Protein AF-A0A1V6P3M4-F1 (afdb_monomer_lite)

Structure (mmCIF, N/CA/C/O backbone):
data_AF-A0A1V6P3M4-F1
#
_entry.id   AF-A0A1V6P3M4-F1
#
loop_
_atom_site.group_PDB
_atom_site.id
_atom_site.type_symbol
_atom_site.label_atom_id
_atom_site.label_alt_id
_atom_site.label_comp_id
_atom_site.label_asym_id
_atom_site.label_entity_id
_atom_site.label_seq_id
_atom_site.pdbx_PDB_ins_code
_atom_site.Cartn_x
_atom_site.Cartn_y
_atom_site.Cartn_z
_atom_site.occupancy
_atom_site.B_iso_or_equiv
_atom_site.auth_seq_id
_atom_site.auth_comp_id
_atom_site.auth_asym_id
_atom_site.auth_atom_id
_atom_site.pdbx_PDB_model_num
ATOM 1 N N . MET A 1 1 ? -24.031 58.495 -7.500 1.00 34.28 1 MET A N 1
ATOM 2 C CA . MET A 1 1 ? -25.069 57.598 -8.044 1.00 34.28 1 MET A CA 1
ATOM 3 C C . MET A 1 1 ? -24.535 56.999 -9.332 1.00 34.28 1 MET A C 1
ATOM 5 O O . MET A 1 1 ? -24.562 57.660 -10.357 1.00 34.28 1 MET A O 1
ATOM 9 N N . PHE A 1 2 ? -23.968 55.798 -9.246 1.00 29.20 2 PHE A N 1
ATOM 10 C CA . PHE A 1 2 ? -23.620 54.971 -10.399 1.00 29.20 2 PHE A CA 1
ATOM 11 C C . PHE A 1 2 ? -24.567 53.775 -10.355 1.00 29.20 2 PHE A C 1
ATOM 13 O O . PHE A 1 2 ? -24.612 53.064 -9.350 1.00 29.20 2 PHE A O 1
ATOM 20 N N . HIS A 1 3 ? -25.378 53.602 -11.391 1.00 29.05 3 HIS A N 1
ATOM 21 C CA . HIS A 1 3 ? -26.184 52.403 -11.571 1.00 29.05 3 HIS A CA 1
ATOM 22 C C . HIS A 1 3 ? -25.557 51.574 -12.682 1.00 29.05 3 HIS A C 1
ATOM 24 O O . HIS A 1 3 ? -25.587 51.943 -13.851 1.00 29.05 3 HIS A O 1
ATOM 30 N N . ASN A 1 4 ? -24.955 50.468 -12.250 1.00 31.95 4 ASN A N 1
ATOM 31 C CA . ASN A 1 4 ? -24.628 49.322 -13.076 1.00 31.95 4 ASN A CA 1
ATOM 32 C C . ASN A 1 4 ? -25.931 48.598 -13.429 1.00 31.95 4 ASN A C 1
ATOM 34 O O . ASN A 1 4 ? -26.706 48.266 -12.531 1.00 31.95 4 ASN A O 1
ATOM 38 N N . GLN A 1 5 ? -26.130 48.297 -14.709 1.00 33.03 5 GLN A N 1
ATOM 39 C CA . GLN A 1 5 ? -26.956 47.171 -15.135 1.00 33.03 5 GLN A CA 1
ATOM 40 C C . GLN A 1 5 ? -26.139 46.263 -16.063 1.00 33.03 5 GLN A C 1
ATOM 42 O O . GLN A 1 5 ? -25.251 46.761 -16.761 1.00 33.03 5 GLN A O 1
ATOM 47 N N . PRO A 1 6 ? -26.383 44.940 -16.034 1.00 31.44 6 PRO A N 1
ATOM 48 C CA . PRO A 1 6 ? -25.518 43.944 -16.648 1.00 31.44 6 PRO A CA 1
ATOM 49 C C . PRO A 1 6 ? -25.859 43.738 -18.126 1.00 31.44 6 PRO A C 1
ATOM 51 O O . PRO A 1 6 ? -27.025 43.717 -18.513 1.00 31.44 6 PRO A O 1
ATOM 54 N N . LEU A 1 7 ? -24.822 43.537 -18.938 1.00 31.94 7 LEU A N 1
ATOM 55 C CA . LEU A 1 7 ? -24.944 43.012 -20.293 1.00 31.94 7 LEU A CA 1
ATOM 56 C C . LEU A 1 7 ? -25.155 41.496 -20.217 1.00 31.94 7 LEU A C 1
ATOM 58 O O . LEU A 1 7 ? -24.247 40.756 -19.840 1.00 31.94 7 LEU A O 1
ATOM 62 N N . ASP A 1 8 ? -26.348 41.054 -20.601 1.00 31.88 8 ASP A N 1
ATOM 63 C CA . ASP A 1 8 ? -26.624 39.675 -20.995 1.00 31.88 8 ASP A CA 1
ATOM 64 C C . ASP A 1 8 ? -25.788 39.340 -22.240 1.00 31.88 8 ASP A C 1
ATOM 66 O O . ASP A 1 8 ? -26.000 39.900 -23.317 1.00 31.88 8 ASP A O 1
ATOM 70 N N . SER A 1 9 ? -24.837 38.416 -22.103 1.00 31.75 9 SER A N 1
ATOM 71 C CA . SER A 1 9 ? -24.152 37.786 -23.232 1.00 31.75 9 SER A CA 1
ATOM 72 C C . SER A 1 9 ? -24.404 36.286 -23.168 1.00 31.75 9 SER A C 1
ATOM 74 O O . SER A 1 9 ? -23.719 35.541 -22.468 1.00 31.75 9 SER A O 1
ATOM 76 N N . LYS A 1 10 ? -25.429 35.844 -23.901 1.00 31.55 10 LYS A N 1
ATOM 77 C CA . LYS A 1 10 ? -25.573 34.447 -24.307 1.00 31.55 10 LYS A CA 1
ATOM 78 C C . LYS A 1 10 ? -24.467 34.146 -25.319 1.00 31.55 10 LYS A C 1
ATOM 80 O O . LYS A 1 10 ? -24.599 34.450 -26.499 1.00 31.55 10 LYS A O 1
ATOM 85 N N . GLY A 1 11 ? -23.357 33.598 -24.835 1.00 27.59 11 GLY A N 1
ATOM 86 C CA . GLY A 1 11 ? -22.347 32.977 -25.680 1.00 27.59 11 GLY A CA 1
ATOM 87 C C . GLY A 1 11 ? -22.812 31.579 -26.068 1.00 27.59 11 GLY A C 1
ATOM 88 O O . GLY A 1 11 ? -22.711 30.655 -25.265 1.00 27.59 11 GLY A O 1
ATOM 89 N N . ASP A 1 12 ? -23.337 31.436 -27.282 1.00 26.03 12 ASP A N 1
ATOM 90 C CA . ASP A 1 12 ? -23.627 30.139 -27.885 1.00 26.03 12 ASP A CA 1
ATOM 91 C C . ASP A 1 12 ? -22.330 29.322 -28.014 1.00 26.03 12 ASP A C 1
ATOM 93 O O . ASP A 1 12 ? -21.407 29.684 -28.748 1.00 26.03 12 ASP A O 1
ATOM 97 N N . VAL A 1 13 ? -22.260 28.193 -27.307 1.00 27.98 13 VAL A N 1
ATOM 98 C CA . VAL A 1 13 ? -21.246 27.161 -27.543 1.00 27.98 13 VAL A CA 1
ATOM 99 C C . VAL A 1 13 ? -21.630 26.445 -28.837 1.00 27.98 13 VAL A C 1
ATOM 101 O O . VAL A 1 13 ? -22.504 25.580 -28.853 1.00 27.98 13 VAL A O 1
ATOM 104 N N . GLN A 1 14 ? -20.993 26.814 -29.948 1.00 28.36 14 GLN A N 1
ATOM 105 C CA . GLN A 1 14 ? -21.103 26.051 -31.189 1.00 28.36 14 GLN A CA 1
ATOM 106 C C . GLN A 1 14 ? -20.405 24.695 -31.014 1.00 28.36 14 GLN A C 1
ATOM 108 O O . GLN A 1 14 ? -19.179 24.598 -31.021 1.00 28.36 14 GLN A O 1
ATOM 113 N N . HIS A 1 15 ? -21.193 23.629 -30.877 1.00 29.56 15 HIS A N 1
ATOM 114 C CA . HIS A 1 15 ? -20.709 22.261 -31.023 1.00 29.56 15 HIS A CA 1
ATOM 115 C C . HIS A 1 15 ? -20.375 21.993 -32.499 1.00 29.56 15 HIS A C 1
ATOM 117 O O . HIS A 1 15 ? -21.250 21.683 -33.305 1.00 29.56 15 HIS A O 1
ATOM 123 N N . LEU A 1 16 ? -19.095 22.087 -32.864 1.00 33.19 16 LEU A N 1
ATOM 124 C CA . LEU A 1 16 ? -18.576 21.530 -34.115 1.00 33.19 16 LEU A CA 1
ATOM 125 C C . LEU A 1 16 ? -18.497 20.001 -33.977 1.00 33.19 16 LEU A C 1
ATOM 127 O O . LEU A 1 16 ? -17.464 19.445 -33.611 1.00 33.19 16 LEU A O 1
ATOM 131 N N . ALA A 1 17 ? -19.604 19.309 -34.243 1.00 34.34 17 ALA A N 1
ATOM 132 C CA . ALA A 1 17 ? -19.611 17.855 -34.368 1.00 34.34 17 ALA A CA 1
ATOM 133 C C . ALA A 1 17 ? -19.010 17.459 -35.727 1.00 34.34 17 ALA A C 1
ATOM 135 O O . ALA A 1 17 ? -19.711 17.364 -36.731 1.00 34.34 17 ALA A O 1
ATOM 136 N N . ASN A 1 18 ? -17.691 17.259 -35.774 1.00 39.56 18 ASN A N 1
ATOM 137 C CA . ASN A 1 18 ? -17.029 16.624 -36.911 1.00 39.56 18 ASN A CA 1
ATOM 138 C C . ASN A 1 18 ? -16.766 15.151 -36.564 1.00 39.56 18 ASN A C 1
ATOM 140 O O . ASN A 1 18 ? -15.872 14.835 -35.781 1.00 39.56 18 ASN A O 1
ATOM 144 N N . HIS A 1 19 ? -17.578 14.251 -37.119 1.00 44.31 19 HIS A N 1
ATOM 145 C CA . HIS A 1 19 ? -17.664 12.834 -36.741 1.00 44.31 19 HIS A CA 1
ATOM 146 C C . HIS A 1 19 ? -16.454 11.958 -37.138 1.00 44.31 19 HIS A C 1
ATOM 148 O O . HIS A 1 19 ? -16.536 10.741 -37.007 1.00 44.31 19 HIS A O 1
ATOM 154 N N . ASN A 1 20 ? -15.331 12.541 -37.582 1.00 46.31 20 ASN A N 1
ATOM 155 C CA . ASN A 1 20 ? -14.170 11.793 -38.089 1.00 46.31 20 ASN A CA 1
ATOM 156 C C . ASN A 1 20 ? -12.815 12.093 -37.414 1.00 46.31 20 ASN A C 1
ATOM 158 O O . ASN A 1 20 ? -11.816 11.509 -37.828 1.00 46.31 20 ASN A O 1
ATOM 162 N N . CYS A 1 21 ? -12.731 12.940 -36.379 1.00 44.00 21 CYS A N 1
ATOM 163 C CA . CYS A 1 21 ? -11.473 13.099 -35.629 1.00 44.00 21 CYS A CA 1
ATOM 164 C C . CYS A 1 21 ? -11.471 12.189 -34.387 1.00 44.00 21 CYS A C 1
ATOM 166 O O . CYS A 1 21 ? -12.288 12.334 -33.478 1.00 44.00 21 CYS A O 1
ATOM 168 N N . LYS A 1 22 ? -10.537 11.234 -34.355 1.00 42.66 22 LYS A N 1
ATOM 169 C CA . LYS A 1 22 ? -10.282 10.364 -33.203 1.00 42.66 22 LYS A CA 1
ATOM 170 C C . LYS A 1 22 ? -9.403 11.142 -32.218 1.00 42.66 22 LYS A C 1
ATOM 172 O O . LYS A 1 22 ? -8.203 11.281 -32.430 1.00 42.66 22 LYS A O 1
ATOM 177 N N . CYS A 1 23 ? -10.006 11.720 -31.185 1.00 40.94 23 CYS A N 1
ATOM 178 C CA . CYS A 1 23 ? -9.266 12.440 -30.150 1.00 40.94 23 CYS A CA 1
ATOM 179 C C . CYS A 1 23 ? -8.654 11.437 -29.165 1.00 40.94 23 CYS A C 1
ATOM 181 O O . CYS A 1 23 ? -9.377 10.831 -28.377 1.00 40.94 23 CYS A O 1
ATOM 183 N N . GLU A 1 24 ? -7.334 11.268 -29.195 1.00 41.94 24 GLU A N 1
ATOM 184 C CA . GLU A 1 24 ? -6.604 10.529 -28.162 1.00 41.94 24 GLU A CA 1
ATOM 185 C C . GLU A 1 24 ? -6.143 11.499 -27.069 1.00 41.94 24 GLU A C 1
ATOM 187 O O . GLU A 1 24 ? -5.416 12.461 -27.317 1.00 41.94 24 GLU A O 1
ATOM 192 N N . MET A 1 25 ? -6.611 11.267 -25.843 1.00 40.59 25 MET A N 1
ATOM 193 C CA . MET A 1 25 ? -6.231 12.051 -24.673 1.00 40.59 25 MET A CA 1
ATOM 194 C C . MET A 1 25 ? -5.009 11.399 -24.021 1.00 40.59 25 MET A C 1
ATOM 196 O O . MET A 1 25 ? -5.148 10.435 -23.276 1.00 40.59 25 MET A O 1
ATOM 200 N N . LEU A 1 26 ? -3.811 11.913 -24.304 1.00 43.69 26 LEU A N 1
ATOM 201 C CA . LEU A 1 26 ? -2.596 11.520 -23.587 1.00 43.69 26 LEU A CA 1
ATOM 202 C C . LEU A 1 26 ? -2.399 12.418 -22.363 1.00 43.69 26 LEU A C 1
ATOM 204 O O . LEU A 1 26 ? -2.038 13.589 -22.487 1.00 43.69 26 LEU A O 1
ATOM 208 N N . LEU A 1 27 ? -2.634 11.868 -21.172 1.00 43.91 27 LEU A N 1
ATOM 209 C CA . LEU A 1 27 ? -2.325 12.533 -19.911 1.00 43.91 27 LEU A CA 1
ATOM 210 C C . LEU A 1 27 ? -0.846 12.298 -19.578 1.00 43.91 27 LEU A C 1
ATOM 212 O O . LEU A 1 27 ? -0.447 11.173 -19.305 1.00 43.91 27 LEU A O 1
ATOM 216 N N . HIS A 1 28 ? -0.027 13.350 -19.595 1.00 44.41 28 HIS A N 1
ATOM 217 C CA . HIS A 1 28 ? 1.388 13.240 -19.240 1.00 44.41 28 HIS A CA 1
ATOM 218 C C . HIS A 1 28 ? 1.679 13.770 -17.833 1.00 44.41 28 HIS A C 1
ATOM 220 O O . HIS A 1 28 ? 1.461 14.943 -17.550 1.00 44.41 28 HIS A O 1
ATOM 226 N N . THR A 1 29 ? 2.236 12.868 -17.019 1.00 44.00 29 THR A N 1
ATOM 227 C CA . THR A 1 29 ? 3.194 13.073 -15.916 1.00 44.00 29 THR A CA 1
ATOM 228 C C . THR A 1 29 ? 2.831 14.099 -14.829 1.00 44.00 29 THR A C 1
ATOM 230 O O . THR A 1 29 ? 2.984 15.310 -14.985 1.00 44.00 29 THR A O 1
ATOM 233 N N . CYS A 1 30 ? 2.475 13.590 -13.646 1.00 42.88 30 CYS A N 1
ATOM 234 C CA . CYS A 1 30 ? 2.421 14.365 -12.406 1.00 42.88 30 CYS A CA 1
ATOM 235 C C . CYS A 1 30 ? 3.830 14.462 -11.795 1.00 42.88 30 CYS A C 1
ATOM 237 O O . CYS A 1 30 ? 4.379 13.461 -11.342 1.00 42.88 30 CYS A O 1
ATOM 239 N N . THR A 1 31 ? 4.428 15.654 -11.778 1.00 43.44 31 THR A N 1
ATOM 240 C CA . THR A 1 31 ? 5.686 15.921 -11.059 1.00 43.44 31 THR A CA 1
ATOM 241 C C . THR A 1 31 ? 5.384 16.532 -9.698 1.00 43.44 31 THR A C 1
ATOM 243 O O . THR A 1 31 ? 4.816 17.623 -9.629 1.00 43.44 31 THR A O 1
ATOM 246 N N . PHE A 1 32 ? 5.788 15.851 -8.630 1.00 47.28 32 PHE A N 1
ATOM 247 C CA . PHE A 1 32 ? 5.720 16.361 -7.263 1.00 47.28 32 PHE A CA 1
ATOM 248 C C . PHE A 1 32 ? 7.060 17.023 -6.923 1.00 47.28 32 PHE A C 1
ATOM 250 O O . PHE A 1 32 ? 8.109 16.426 -7.145 1.00 47.28 32 PHE A O 1
ATOM 257 N N . ASN A 1 33 ? 7.033 18.264 -6.436 1.00 45.16 33 ASN A N 1
ATOM 258 C CA . ASN A 1 33 ? 8.223 18.920 -5.892 1.00 45.16 33 ASN A CA 1
ATOM 259 C C . ASN A 1 33 ? 8.309 18.617 -4.391 1.00 45.16 33 ASN A C 1
ATOM 261 O O . ASN A 1 33 ? 7.310 18.772 -3.693 1.00 45.16 33 ASN A O 1
ATOM 265 N N . ASP A 1 34 ? 9.500 18.272 -3.901 1.00 41.00 34 ASP A N 1
ATOM 266 C CA . ASP A 1 34 ? 9.791 17.831 -2.522 1.00 41.00 34 ASP A CA 1
ATOM 267 C C . ASP A 1 34 ? 9.644 18.916 -1.427 1.00 41.00 34 ASP A C 1
ATOM 269 O O . ASP A 1 34 ? 10.241 18.820 -0.355 1.00 41.00 34 ASP A O 1
ATOM 273 N N . ASN A 1 35 ? 8.846 19.963 -1.655 1.00 42.34 35 ASN A N 1
ATOM 274 C CA . ASN A 1 35 ? 8.497 20.927 -0.612 1.00 42.34 35 ASN A CA 1
ATOM 275 C C . ASN A 1 35 ? 7.207 20.496 0.104 1.00 42.34 35 ASN A C 1
ATOM 277 O O . ASN A 1 35 ? 6.279 20.014 -0.547 1.00 42.34 35 ASN A O 1
ATOM 281 N N . PRO A 1 36 ? 7.105 20.687 1.431 1.00 44.75 36 PRO A N 1
ATOM 282 C CA . PRO A 1 36 ? 6.006 20.149 2.221 1.00 44.75 36 PRO A CA 1
ATOM 283 C C . PRO A 1 36 ? 4.666 20.765 1.792 1.00 44.75 36 PRO A C 1
ATOM 285 O O . PRO A 1 36 ? 4.385 21.925 2.069 1.00 44.75 36 PRO A O 1
ATOM 288 N N . ILE A 1 37 ? 3.872 19.957 1.080 1.00 53.88 37 ILE A N 1
ATOM 289 C CA . ILE A 1 37 ? 2.398 19.896 1.039 1.00 53.88 37 ILE A CA 1
ATOM 290 C C . ILE A 1 37 ? 1.679 21.258 1.089 1.00 53.88 37 ILE A C 1
ATOM 292 O O . ILE A 1 37 ? 0.759 21.463 1.872 1.00 53.88 37 ILE A O 1
ATOM 296 N N . ALA A 1 38 ? 2.087 22.212 0.255 1.00 54.78 38 ALA A N 1
ATOM 297 C CA . ALA A 1 38 ? 1.367 23.480 0.121 1.00 54.78 38 ALA A CA 1
ATOM 298 C C . ALA A 1 38 ? 0.685 23.601 -1.241 1.00 54.78 38 ALA A C 1
ATOM 300 O O . ALA A 1 38 ? -0.451 24.057 -1.318 1.00 54.78 38 ALA A O 1
ATOM 301 N N . GLN A 1 39 ? 1.348 23.182 -2.322 1.00 55.19 39 GLN A N 1
ATOM 302 C CA . GLN A 1 39 ? 0.826 23.360 -3.673 1.00 55.19 39 GLN A CA 1
ATOM 303 C C . GLN A 1 39 ? 1.163 22.167 -4.563 1.00 55.19 39 GLN A C 1
ATOM 305 O O . GLN A 1 39 ? 2.320 21.761 -4.664 1.00 55.19 39 GLN A O 1
ATOM 310 N N . VAL A 1 40 ? 0.145 21.628 -5.233 1.00 64.00 40 VAL A N 1
ATOM 311 C CA . VAL A 1 40 ? 0.304 20.597 -6.262 1.00 64.00 40 VAL A CA 1
ATOM 312 C C . VAL A 1 40 ? 0.075 21.252 -7.614 1.00 64.00 40 VAL A C 1
ATOM 314 O O . VAL A 1 40 ? -0.992 21.809 -7.883 1.00 64.00 40 VAL A O 1
ATOM 317 N N . GLN A 1 41 ? 1.084 21.183 -8.475 1.00 64.31 41 GLN A N 1
ATOM 318 C CA . GLN A 1 41 ? 0.981 21.647 -9.850 1.00 64.31 41 GLN A CA 1
ATOM 319 C C . GLN A 1 41 ? 0.763 20.449 -10.772 1.00 64.31 41 GLN A C 1
ATOM 321 O O . GLN A 1 41 ? 1.645 19.606 -10.923 1.00 64.31 41 GLN A O 1
ATOM 326 N N . ILE A 1 42 ? -0.391 20.408 -11.438 1.00 68.75 42 ILE A N 1
ATOM 327 C CA . ILE A 1 42 ? -0.695 19.396 -12.453 1.00 68.75 42 ILE A CA 1
ATOM 328 C C . ILE A 1 42 ? -0.561 20.053 -13.828 1.00 68.75 42 ILE A C 1
ATOM 330 O O . ILE A 1 42 ? -1.268 21.011 -14.159 1.00 68.75 42 ILE A O 1
ATOM 334 N N . ASN A 1 43 ? 0.378 19.553 -14.631 1.00 56.44 43 ASN A N 1
ATOM 335 C CA . ASN A 1 43 ? 0.558 19.988 -16.011 1.00 56.44 43 ASN A CA 1
ATOM 336 C C . ASN A 1 43 ? -0.217 19.036 -16.920 1.00 56.44 43 ASN A C 1
ATOM 338 O O . ASN A 1 43 ? 0.192 17.900 -17.111 1.00 56.44 43 ASN A O 1
ATOM 342 N N . VAL A 1 44 ? -1.317 19.503 -17.507 1.00 60.88 44 VAL A N 1
ATOM 343 C CA . VAL A 1 44 ? -2.099 18.696 -18.448 1.00 60.88 44 VAL A CA 1
ATOM 344 C C . VAL A 1 44 ? -1.793 19.176 -19.860 1.00 60.88 44 VAL A C 1
ATOM 346 O O . VAL A 1 44 ? -1.959 20.357 -20.179 1.00 60.88 44 VAL A O 1
ATOM 349 N N . SER A 1 45 ? -1.321 18.276 -20.722 1.00 54.12 45 SER A N 1
ATOM 350 C CA . SER A 1 45 ? -1.157 18.573 -22.144 1.00 54.12 45 SER A CA 1
ATOM 351 C C . SER A 1 45 ? -2.153 17.785 -22.971 1.00 54.12 45 SER A C 1
ATOM 353 O O . SER A 1 45 ? -2.121 16.564 -22.947 1.00 54.12 45 SER A O 1
ATOM 355 N N . PHE A 1 46 ? -2.978 18.486 -23.739 1.00 59.78 46 PHE A N 1
ATOM 356 C CA . PHE A 1 46 ? -3.875 17.890 -24.715 1.00 59.78 46 PHE A CA 1
ATOM 357 C C . PHE A 1 46 ? -3.238 18.003 -26.097 1.00 59.78 46 PHE A C 1
ATOM 359 O O . PHE A 1 46 ? -2.775 19.078 -26.492 1.00 59.78 46 PHE A O 1
ATOM 366 N N . SER A 1 47 ? -3.203 16.902 -26.834 1.00 49.59 47 SER A N 1
ATOM 367 C CA . SER A 1 47 ? -2.788 16.873 -28.233 1.00 49.59 47 SER A CA 1
ATOM 368 C C . SER A 1 47 ? -3.981 16.480 -29.087 1.00 49.59 47 SER A C 1
ATOM 370 O O . SER A 1 47 ? -4.493 15.374 -28.961 1.00 49.59 47 SER A O 1
ATOM 372 N N . PHE A 1 48 ? -4.408 17.383 -29.963 1.00 59.28 48 PHE A N 1
ATOM 373 C CA . PHE A 1 48 ? -5.438 17.105 -30.957 1.00 59.28 48 PHE A CA 1
ATOM 374 C C . PHE A 1 48 ? -4.757 17.001 -32.318 1.00 59.28 48 PHE A C 1
ATOM 376 O O . PHE A 1 48 ? -4.066 17.934 -32.731 1.00 59.28 48 PHE A O 1
ATOM 383 N N . GLY A 1 49 ? -4.909 15.866 -32.996 1.00 44.88 49 GLY A N 1
ATOM 384 C CA . GLY A 1 49 ? -4.357 15.651 -34.330 1.00 44.88 49 GLY A CA 1
ATOM 385 C C . GLY A 1 49 ? -5.444 15.251 -35.317 1.00 44.88 49 GLY A C 1
ATOM 386 O O . GLY A 1 49 ? -6.256 14.381 -35.015 1.00 44.88 49 GLY A O 1
ATOM 387 N N . CYS A 1 50 ? -5.440 15.859 -36.504 1.00 46.91 50 CYS A N 1
ATOM 388 C CA . CYS A 1 50 ? -6.136 15.325 -37.673 1.00 46.91 50 CYS A CA 1
ATOM 389 C C . CYS A 1 50 ? -5.176 15.425 -38.883 1.00 46.91 50 CYS A C 1
ATOM 391 O O . CYS A 1 50 ? -4.681 16.507 -39.189 1.00 46.91 50 CYS A O 1
ATOM 393 N N . HIS A 1 51 ? -4.854 14.250 -39.446 1.00 51.94 51 HIS A N 1
ATOM 394 C CA . HIS A 1 51 ? -3.840 13.834 -40.438 1.00 51.94 51 HIS A CA 1
ATOM 395 C C . HIS A 1 51 ? -2.543 14.631 -40.702 1.00 51.94 51 HIS A C 1
ATOM 397 O O . HIS A 1 51 ? -1.525 13.966 -40.826 1.00 51.94 51 HIS A O 1
ATOM 403 N N . ASP A 1 52 ? -2.496 15.965 -40.678 1.00 45.56 52 ASP A N 1
ATOM 404 C CA . ASP A 1 52 ? -1.280 16.732 -41.022 1.00 45.56 52 ASP A CA 1
ATOM 405 C C . ASP A 1 52 ? -0.991 17.930 -40.091 1.00 45.56 52 ASP A C 1
ATOM 407 O O . ASP A 1 52 ? -0.023 18.665 -40.295 1.00 45.56 52 ASP A O 1
ATOM 411 N N . GLN A 1 53 ? -1.807 18.159 -39.051 1.00 44.38 53 GLN A N 1
ATOM 412 C CA . GLN A 1 53 ? -1.596 19.236 -38.075 1.00 44.38 53 GLN A CA 1
ATOM 413 C C . GLN A 1 53 ? -1.896 18.749 -36.653 1.00 44.38 53 GLN A C 1
ATOM 415 O O . GLN A 1 53 ? -2.994 18.271 -36.365 1.00 44.38 53 GLN A O 1
ATOM 420 N N . SER A 1 54 ? -0.915 18.882 -35.752 1.00 52.09 54 SER A N 1
ATOM 421 C CA . SER A 1 54 ? -1.093 18.630 -34.319 1.00 52.09 54 SER A CA 1
ATOM 422 C C . SER A 1 54 ? -1.186 19.950 -33.562 1.00 52.09 54 SER A C 1
ATOM 424 O O . SER A 1 54 ? -0.224 20.724 -33.541 1.00 52.09 54 SER A O 1
ATOM 426 N N . LEU A 1 55 ? -2.309 20.191 -32.895 1.00 50.72 55 LEU A N 1
ATOM 427 C CA . LEU A 1 55 ? -2.467 21.320 -31.990 1.00 50.72 55 LEU A CA 1
ATOM 428 C C . LEU A 1 55 ? -2.232 20.824 -30.562 1.00 50.72 55 LEU A C 1
ATOM 430 O O . LEU A 1 55 ? -2.968 19.977 -30.053 1.00 50.72 55 LEU A O 1
ATOM 434 N N . ARG A 1 56 ? -1.166 21.319 -29.922 1.00 60.91 56 ARG A N 1
ATOM 435 C CA . ARG A 1 56 ? -0.826 20.974 -28.537 1.00 60.91 56 ARG A CA 1
ATOM 436 C C . ARG A 1 56 ? -1.255 22.102 -27.611 1.00 60.91 56 ARG A C 1
ATOM 438 O O . ARG A 1 56 ? -0.611 23.147 -27.570 1.00 60.91 56 ARG A O 1
ATOM 445 N N . MET A 1 57 ? -2.306 21.873 -26.836 1.00 55.06 57 MET A N 1
ATOM 446 C CA . MET A 1 57 ? -2.741 22.788 -25.787 1.00 55.06 57 MET A CA 1
ATOM 447 C C . MET A 1 57 ? -2.124 22.354 -24.456 1.00 55.06 57 MET A C 1
ATOM 449 O O . MET A 1 57 ? -2.209 21.189 -24.073 1.00 55.06 57 MET A O 1
ATOM 453 N N . ARG A 1 58 ? -1.469 23.276 -23.748 1.00 61.44 58 ARG A N 1
ATOM 454 C CA . ARG A 1 58 ? -0.920 23.029 -22.408 1.00 61.44 58 ARG A CA 1
ATOM 455 C C . ARG A 1 58 ? -1.691 23.873 -21.406 1.00 61.44 58 ARG A C 1
ATOM 457 O O . ARG A 1 58 ? -1.644 25.097 -21.493 1.00 61.44 58 ARG A O 1
ATOM 464 N N . THR A 1 59 ? -2.336 23.222 -20.447 1.00 65.69 59 THR A N 1
ATOM 465 C CA . THR A 1 59 ? -3.021 23.887 -19.337 1.00 65.69 59 THR A CA 1
ATOM 466 C C . THR A 1 59 ? -2.301 23.550 -18.041 1.00 65.69 59 THR A C 1
ATOM 468 O O . THR A 1 59 ? -1.933 22.401 -17.793 1.00 65.69 59 THR A O 1
ATOM 471 N N . ARG A 1 60 ? -2.081 24.567 -17.208 1.00 64.19 60 ARG A N 1
ATOM 472 C CA . ARG A 1 60 ? -1.542 24.400 -15.857 1.00 64.19 60 ARG A CA 1
ATOM 473 C C . ARG A 1 60 ? -2.678 24.559 -14.862 1.00 64.19 60 ARG A C 1
ATOM 475 O O . ARG A 1 60 ? -3.342 25.591 -14.875 1.00 64.19 60 ARG A O 1
ATOM 482 N N . MET A 1 61 ? -2.883 23.554 -14.018 1.00 69.00 61 MET A N 1
ATOM 483 C CA . MET A 1 61 ? -3.783 23.649 -12.871 1.00 69.00 61 MET A CA 1
ATOM 484 C C . MET A 1 61 ? -2.936 23.683 -11.603 1.00 69.00 61 MET A C 1
ATOM 486 O O . MET A 1 61 ? -2.084 22.817 -11.397 1.00 69.00 61 MET A O 1
ATOM 490 N N . LEU A 1 62 ? -3.143 24.715 -10.789 1.00 66.62 62 LEU A N 1
ATOM 491 C CA . LEU A 1 62 ? -2.471 24.887 -9.508 1.00 66.62 62 LEU A CA 1
ATOM 492 C C . LEU A 1 62 ? -3.501 24.640 -8.407 1.00 66.62 62 LEU A C 1
ATOM 494 O O . LEU A 1 62 ? -4.522 25.325 -8.365 1.00 66.62 62 LEU A O 1
ATOM 498 N N . PHE A 1 63 ? -3.240 23.664 -7.545 1.00 74.06 63 PHE A N 1
ATOM 499 C CA . PHE A 1 63 ? -4.072 23.378 -6.382 1.00 74.06 63 PHE A CA 1
ATOM 500 C C . PHE A 1 63 ? -3.315 23.790 -5.127 1.00 74.06 63 PHE A C 1
ATOM 502 O O . PHE A 1 63 ? -2.190 23.338 -4.913 1.00 74.06 63 PHE A O 1
ATOM 509 N N . ASP A 1 64 ? -3.922 24.662 -4.327 1.00 72.31 64 ASP A N 1
ATOM 510 C CA . ASP A 1 64 ? -3.376 25.120 -3.053 1.00 72.31 64 ASP A CA 1
ATOM 511 C C . ASP A 1 64 ? -4.035 24.341 -1.910 1.00 72.31 64 ASP A C 1
ATOM 513 O O . ASP A 1 64 ? -5.248 24.416 -1.709 1.00 72.31 64 ASP A O 1
ATOM 517 N N . PHE A 1 65 ? -3.221 23.576 -1.190 1.00 78.31 65 PHE A N 1
ATOM 518 C CA . PHE A 1 65 ? -3.620 22.725 -0.072 1.00 78.31 65 PHE A CA 1
ATOM 519 C C . PHE A 1 65 ? -3.106 23.255 1.269 1.00 78.31 65 PHE A C 1
ATOM 521 O O . PHE A 1 65 ? -3.173 22.549 2.271 1.00 78.31 65 PHE A O 1
ATOM 528 N N . THR A 1 66 ? -2.643 24.509 1.334 1.00 74.06 66 THR A N 1
ATOM 529 C CA . THR A 1 66 ? -2.130 25.127 2.575 1.00 74.06 66 THR A CA 1
ATOM 530 C C . THR A 1 66 ? -3.129 25.127 3.735 1.00 74.06 66 THR A C 1
ATOM 532 O O . THR A 1 66 ? -2.729 25.287 4.886 1.00 74.06 66 THR A O 1
ATOM 535 N N . LYS A 1 67 ? -4.425 24.946 3.453 1.00 72.88 67 LYS A N 1
ATOM 536 C CA . LYS A 1 67 ? -5.501 24.858 4.453 1.00 72.88 67 LYS A CA 1
ATOM 537 C C . LYS A 1 67 ? -6.193 23.496 4.513 1.00 72.88 67 LYS A C 1
ATOM 539 O O . LYS A 1 67 ? -7.177 23.360 5.236 1.00 72.88 67 LYS A O 1
ATOM 544 N N . SER A 1 68 ? -5.729 22.515 3.746 1.00 75.31 68 SER A N 1
ATOM 545 C CA . SER A 1 68 ? -6.378 21.209 3.668 1.00 75.31 68 SER A CA 1
ATOM 546 C C . SER A 1 68 ? -5.845 20.260 4.730 1.00 75.31 68 SER A C 1
ATOM 548 O O . SER A 1 68 ? -4.649 20.220 5.012 1.00 75.31 68 SER A O 1
ATOM 550 N N . THR A 1 69 ? -6.738 19.469 5.322 1.00 74.12 69 THR A N 1
ATOM 551 C CA . THR A 1 69 ? -6.337 18.398 6.239 1.00 74.12 69 THR A CA 1
ATOM 552 C C . THR A 1 69 ? -5.799 17.193 5.454 1.00 74.12 69 THR A C 1
ATOM 554 O O . THR A 1 69 ? -6.176 16.998 4.294 1.00 74.12 69 THR A O 1
ATOM 557 N N . PRO A 1 70 ? -4.968 16.328 6.067 1.00 71.69 70 PRO A N 1
ATOM 558 C CA . PRO A 1 70 ? -4.497 15.096 5.426 1.00 71.69 70 PRO A CA 1
ATOM 559 C C . PRO A 1 70 ? -5.625 14.218 4.853 1.00 71.69 70 PRO A C 1
ATOM 561 O O . PRO A 1 70 ? -5.501 13.710 3.744 1.00 71.69 70 PRO A O 1
ATOM 564 N N . SER A 1 71 ? -6.767 14.129 5.541 1.00 63.69 71 SER A N 1
ATOM 565 C CA . SER A 1 71 ? -7.949 13.390 5.074 1.00 63.69 71 SER A CA 1
ATOM 566 C C . SER A 1 71 ? -8.626 14.011 3.844 1.00 63.69 71 SER A C 1
ATOM 568 O O . SER A 1 71 ? -9.149 13.297 2.993 1.00 63.69 71 SER A O 1
ATOM 570 N N . GLN A 1 72 ? -8.604 15.342 3.704 1.00 68.94 72 GLN A N 1
ATOM 571 C CA . GLN A 1 72 ? -9.127 16.025 2.514 1.00 68.94 72 GLN A CA 1
ATOM 572 C C . GLN A 1 72 ? -8.226 15.809 1.296 1.00 68.94 72 GLN A C 1
ATOM 574 O O . GLN A 1 72 ? -8.727 15.686 0.179 1.00 68.94 72 GLN A O 1
ATOM 579 N N . LEU A 1 73 ? -6.911 15.738 1.515 1.00 69.44 73 LEU A N 1
ATOM 580 C CA . LEU A 1 73 ? -5.941 15.370 0.485 1.00 69.44 73 LEU A CA 1
ATOM 581 C C . LEU A 1 73 ? -6.158 13.925 0.027 1.00 69.44 73 LEU A C 1
ATOM 583 O O . LEU A 1 73 ? -6.271 13.681 -1.169 1.00 69.44 73 LEU A O 1
ATOM 587 N N . GLU A 1 74 ? -6.276 12.984 0.960 1.00 64.88 74 GLU A N 1
ATOM 588 C CA . GLU A 1 74 ? -6.509 11.569 0.652 1.00 64.88 74 GLU A CA 1
ATOM 589 C C . GLU A 1 74 ? -7.820 11.355 -0.121 1.00 64.88 74 GLU A C 1
ATOM 591 O O . GLU A 1 74 ? -7.826 10.705 -1.166 1.00 64.88 74 GLU A O 1
ATOM 596 N N . ASN A 1 75 ? -8.907 12.015 0.290 1.00 69.75 75 ASN A N 1
ATOM 597 C CA . ASN A 1 75 ? -10.165 11.993 -0.458 1.00 69.75 75 ASN A CA 1
ATOM 598 C C . ASN A 1 75 ? -10.036 12.633 -1.849 1.00 69.75 75 ASN A C 1
ATOM 600 O O . ASN A 1 75 ? -10.588 12.104 -2.813 1.00 69.75 75 ASN A O 1
ATOM 604 N N . PHE A 1 76 ? -9.296 13.738 -2.000 1.00 71.75 76 PHE A N 1
ATOM 605 C CA . PHE A 1 76 ? -9.072 14.364 -3.311 1.00 71.75 76 PHE A CA 1
ATOM 606 C C . PHE A 1 76 ? -8.386 13.407 -4.298 1.00 71.75 76 PHE A C 1
ATOM 608 O O . PHE A 1 76 ? -8.759 13.373 -5.472 1.00 71.75 76 PHE A O 1
ATOM 615 N N . TRP A 1 77 ? -7.431 12.607 -3.818 1.00 69.69 77 TRP A N 1
ATOM 616 C CA . TRP A 1 77 ? -6.717 11.623 -4.632 1.00 69.69 77 TRP A CA 1
ATOM 617 C C . TRP A 1 77 ? -7.522 10.346 -4.885 1.00 69.69 77 TRP A C 1
ATOM 619 O O . TRP A 1 77 ? -7.482 9.831 -5.997 1.00 69.69 77 TRP A O 1
ATOM 629 N N . ASN A 1 78 ? -8.298 9.874 -3.908 1.00 58.84 78 ASN A N 1
ATOM 630 C CA . ASN A 1 78 ? -9.083 8.641 -4.035 1.00 58.84 78 ASN A CA 1
ATOM 631 C C . ASN A 1 78 ? -10.370 8.820 -4.854 1.00 58.84 78 ASN A C 1
ATOM 633 O O . ASN A 1 78 ? -10.835 7.876 -5.481 1.00 58.84 78 ASN A O 1
ATOM 637 N N . THR A 1 79 ? -10.953 10.024 -4.875 1.00 55.88 79 THR A N 1
ATOM 638 C CA . THR A 1 79 ? -12.226 10.278 -5.586 1.00 55.88 79 THR A CA 1
ATOM 639 C C . THR A 1 79 ? -12.017 10.611 -7.066 1.00 55.88 79 THR A C 1
ATOM 641 O O . THR A 1 79 ? -12.971 10.684 -7.839 1.00 55.88 79 THR A O 1
ATOM 644 N N . ARG A 1 80 ? -10.774 10.864 -7.486 1.00 56.16 80 ARG A N 1
ATOM 645 C CA . ARG A 1 80 ? -10.455 11.202 -8.870 1.00 56.16 80 ARG A CA 1
ATOM 646 C C . ARG A 1 80 ? -9.531 10.140 -9.456 1.00 56.16 80 ARG A C 1
ATOM 648 O O . ARG A 1 80 ? -8.344 10.140 -9.156 1.00 56.16 80 ARG A O 1
ATOM 655 N N . ASP A 1 81 ? -10.061 9.334 -10.380 1.00 49.69 81 ASP A N 1
ATOM 656 C CA . ASP A 1 81 ? -9.339 8.424 -11.299 1.00 49.69 81 ASP A CA 1
ATOM 657 C C . ASP A 1 81 ? -8.377 9.175 -12.260 1.00 49.69 81 ASP A C 1
ATOM 659 O O . ASP A 1 81 ? -8.291 8.907 -13.455 1.00 49.69 81 ASP A O 1
ATOM 663 N N . ILE A 1 82 ? -7.667 10.198 -11.779 1.00 51.59 82 ILE A N 1
ATOM 664 C CA . ILE A 1 82 ? -6.799 11.064 -12.584 1.00 51.59 82 ILE A CA 1
ATOM 665 C C . ILE A 1 82 ? -5.399 10.463 -12.737 1.00 51.59 82 ILE A C 1
ATOM 667 O O . ILE A 1 82 ? -4.689 10.800 -13.679 1.00 51.59 82 ILE A O 1
ATOM 671 N N . CYS A 1 83 ? -4.999 9.536 -11.869 1.00 39.22 83 CYS A N 1
ATOM 672 C CA . CYS A 1 83 ? -3.683 8.913 -11.931 1.00 39.22 83 CYS A CA 1
ATOM 673 C C . CYS A 1 83 ? -3.802 7.454 -12.380 1.00 39.22 83 CYS A C 1
ATOM 675 O O . CYS A 1 83 ? -3.682 6.532 -11.576 1.00 39.22 83 CYS A O 1
ATOM 677 N N . VAL A 1 84 ? -3.991 7.233 -13.684 1.00 38.75 84 VAL A N 1
ATOM 678 C CA . VAL A 1 84 ? -3.685 5.923 -14.271 1.00 38.75 84 VAL A CA 1
ATOM 679 C C . VAL A 1 84 ? -2.177 5.723 -14.137 1.00 38.75 84 VAL A C 1
ATOM 681 O O . VAL A 1 84 ? -1.378 6.441 -14.735 1.00 38.75 84 VAL A O 1
ATOM 684 N N . ARG A 1 85 ? -1.789 4.770 -13.291 1.00 36.06 85 ARG A N 1
ATOM 685 C CA . ARG A 1 85 ? -0.407 4.338 -13.097 1.00 36.06 85 ARG A CA 1
ATOM 686 C C . ARG A 1 85 ? 0.090 3.761 -14.427 1.00 36.06 85 ARG A C 1
ATOM 688 O O . ARG A 1 85 ? -0.260 2.638 -14.777 1.00 36.06 85 ARG A O 1
ATOM 695 N N . GLU A 1 86 ? 0.854 4.538 -15.193 1.00 40.16 86 GLU A N 1
ATOM 696 C CA . GLU A 1 86 ? 1.534 4.026 -16.385 1.00 40.16 86 GLU A CA 1
ATOM 697 C C . GLU A 1 86 ? 2.454 2.873 -15.962 1.00 40.16 86 GLU A C 1
ATOM 699 O O . GLU A 1 86 ? 3.369 3.041 -15.154 1.00 40.16 86 GLU A O 1
ATOM 704 N N . ASN A 1 87 ? 2.183 1.680 -16.493 1.00 33.31 87 ASN A N 1
ATOM 705 C CA . ASN A 1 87 ? 3.093 0.545 -16.412 1.00 33.31 87 ASN A CA 1
ATOM 706 C C . ASN A 1 87 ? 4.423 0.941 -17.082 1.00 33.31 87 ASN A C 1
ATOM 708 O O . ASN A 1 87 ? 4.417 1.227 -18.280 1.00 33.31 87 ASN A O 1
ATOM 712 N N . PRO A 1 88 ? 5.575 0.895 -16.389 1.00 41.12 88 PRO A N 1
ATOM 713 C CA . PRO A 1 88 ? 6.867 1.314 -16.946 1.00 41.12 88 PRO A CA 1
ATOM 714 C C . PRO A 1 88 ? 7.477 0.291 -17.928 1.00 41.12 88 PRO A C 1
ATOM 716 O O . PRO A 1 88 ? 8.666 0.330 -18.219 1.00 41.12 88 PRO A O 1
ATOM 719 N N . GLY A 1 89 ? 6.685 -0.655 -18.437 1.00 39.69 89 GLY A N 1
ATOM 720 C CA . GLY A 1 89 ? 7.189 -1.905 -19.002 1.00 39.69 89 GLY A CA 1
ATOM 721 C C . GLY A 1 89 ? 7.692 -1.893 -20.447 1.00 39.69 89 GLY A C 1
ATOM 722 O O . GLY A 1 89 ? 8.119 -2.950 -20.886 1.00 39.69 89 GLY A O 1
ATOM 723 N N . ASN A 1 90 ? 7.642 -0.790 -21.207 1.00 43.00 90 ASN A N 1
ATOM 724 C CA . ASN A 1 90 ? 7.821 -0.890 -22.671 1.00 43.00 90 ASN A CA 1
ATOM 725 C C . ASN A 1 90 ? 8.752 0.124 -23.358 1.00 43.00 90 ASN A C 1
ATOM 727 O O . ASN A 1 90 ? 8.861 0.077 -24.579 1.00 43.00 90 ASN A O 1
ATOM 731 N N . ASN A 1 91 ? 9.463 1.005 -22.649 1.00 48.78 91 ASN A N 1
ATOM 732 C CA . ASN A 1 91 ? 10.170 2.098 -23.342 1.00 48.78 91 ASN A CA 1
ATOM 733 C C . ASN A 1 91 ? 11.557 1.740 -23.924 1.00 48.78 91 ASN A C 1
ATOM 735 O O . ASN A 1 91 ? 12.029 2.430 -24.827 1.00 48.78 91 ASN A O 1
ATOM 739 N N . ASP A 1 92 ? 12.192 0.647 -23.489 1.00 48.19 92 ASP A N 1
ATOM 740 C CA . ASP A 1 92 ? 13.532 0.278 -23.988 1.00 48.19 92 ASP A CA 1
ATOM 741 C C . ASP A 1 92 ? 13.491 -0.521 -25.305 1.00 48.19 92 ASP A C 1
ATOM 743 O O . ASP A 1 92 ? 14.416 -0.448 -26.120 1.00 48.19 92 ASP A O 1
ATOM 747 N N . TYR A 1 93 ? 12.389 -1.227 -25.585 1.00 52.38 93 TYR A N 1
ATOM 748 C CA . TYR A 1 93 ? 12.242 -2.009 -26.820 1.00 52.38 93 TYR A CA 1
ATOM 749 C C . TYR A 1 93 ? 12.084 -1.132 -28.074 1.00 52.38 93 TYR A C 1
ATOM 751 O O . TYR A 1 93 ? 12.542 -1.515 -29.156 1.00 52.38 93 TYR A O 1
ATOM 759 N N . ASP A 1 94 ? 11.500 0.061 -27.944 1.00 51.91 94 ASP A N 1
ATOM 760 C CA . ASP A 1 94 ? 11.251 0.952 -29.082 1.00 51.91 94 ASP A CA 1
ATOM 761 C C . ASP A 1 94 ? 12.510 1.709 -29.536 1.00 51.91 94 ASP A C 1
ATOM 763 O O . ASP A 1 94 ? 12.697 1.940 -30.737 1.00 51.91 94 ASP A O 1
ATOM 767 N N . GLN A 1 95 ? 13.442 2.010 -28.624 1.00 52.84 95 GLN A N 1
ATOM 768 C CA . GLN A 1 95 ? 14.718 2.639 -28.992 1.00 52.84 95 GLN A CA 1
ATOM 769 C C . GLN A 1 95 ? 15.627 1.677 -29.769 1.00 52.84 95 GLN A C 1
ATOM 771 O O . GLN A 1 95 ? 16.209 2.056 -30.789 1.00 52.84 95 GLN A O 1
ATOM 776 N N . ILE A 1 96 ? 15.686 0.406 -29.360 1.00 56.22 96 ILE A N 1
ATOM 777 C CA . ILE A 1 96 ? 16.460 -0.626 -30.068 1.00 56.22 96 ILE A CA 1
ATOM 778 C C . ILE A 1 96 ? 15.852 -0.906 -31.453 1.00 56.22 96 ILE A C 1
ATOM 780 O O . ILE A 1 96 ? 16.581 -1.068 -32.436 1.00 56.22 96 ILE A O 1
ATOM 784 N N . ARG A 1 97 ? 14.518 -0.885 -31.576 1.00 61.62 97 ARG A N 1
ATOM 785 C CA . ARG A 1 97 ? 13.828 -1.072 -32.863 1.00 61.62 97 ARG A CA 1
ATOM 786 C C . ARG A 1 97 ? 14.066 0.089 -33.838 1.00 61.62 97 ARG A C 1
ATOM 788 O O . ARG A 1 97 ? 14.144 -0.148 -35.041 1.00 61.62 97 ARG A O 1
ATOM 795 N N . SER A 1 98 ? 14.248 1.311 -33.334 1.00 63.44 98 SER A N 1
ATOM 796 C CA . SER A 1 98 ? 14.575 2.507 -34.130 1.00 63.44 98 SER A CA 1
ATOM 797 C C . SER A 1 98 ? 15.998 2.484 -34.719 1.00 63.44 98 SER A C 1
ATOM 799 O O . SER A 1 98 ? 16.237 2.995 -35.815 1.00 63.44 98 SER A O 1
ATOM 801 N N . LEU A 1 99 ? 16.952 1.822 -34.053 1.00 67.44 99 LEU A N 1
ATOM 802 C CA . LEU A 1 99 ? 18.344 1.737 -34.521 1.00 67.44 99 LEU A CA 1
ATOM 803 C C . LEU A 1 99 ? 18.541 0.758 -35.691 1.00 67.44 99 LEU A C 1
ATOM 805 O O . LEU A 1 99 ? 19.458 0.926 -36.500 1.00 67.44 99 LEU A O 1
ATOM 809 N N . HIS A 1 100 ? 17.675 -0.247 -35.829 1.00 79.19 100 HIS A N 1
ATOM 810 C CA . HIS A 1 100 ? 17.828 -1.290 -36.847 1.00 79.19 100 HIS A CA 1
ATOM 811 C C . HIS A 1 100 ? 17.645 -0.790 -38.304 1.00 79.19 100 HIS A C 1
ATOM 813 O O . HIS A 1 100 ? 18.483 -1.117 -39.157 1.00 79.19 100 HIS A O 1
ATOM 819 N N . PRO A 1 101 ? 16.648 0.065 -38.625 1.00 75.94 101 PRO A N 1
ATOM 820 C CA . PRO A 1 101 ? 16.547 0.711 -39.936 1.00 75.94 101 PRO A CA 1
ATOM 821 C C . PRO A 1 101 ? 17.754 1.596 -40.274 1.00 75.94 101 PRO A C 1
ATOM 823 O O . PRO A 1 101 ? 18.233 1.569 -41.408 1.00 75.94 101 PRO A O 1
ATOM 826 N N . ALA A 1 102 ? 18.289 2.337 -39.296 1.00 71.31 102 ALA A N 1
ATOM 827 C CA . ALA A 1 102 ? 19.444 3.213 -39.496 1.00 71.31 102 ALA A CA 1
ATOM 828 C C . ALA A 1 102 ? 20.725 2.417 -39.808 1.00 71.31 102 ALA A C 1
ATOM 830 O O . ALA A 1 102 ? 21.448 2.746 -40.751 1.00 71.31 102 ALA A O 1
ATOM 831 N N . ALA A 1 103 ? 20.967 1.319 -39.082 1.00 77.38 103 ALA A N 1
ATOM 832 C CA . ALA A 1 103 ? 22.081 0.409 -39.354 1.00 77.38 103 ALA A CA 1
ATOM 833 C C . ALA A 1 103 ? 21.972 -0.240 -40.748 1.00 77.38 103 ALA A C 1
ATOM 835 O O . ALA A 1 103 ? 22.963 -0.354 -41.473 1.00 77.38 103 ALA A O 1
ATOM 836 N N . THR A 1 104 ? 20.754 -0.604 -41.159 1.00 84.31 104 THR A N 1
ATOM 837 C CA . THR A 1 104 ? 20.488 -1.169 -42.491 1.00 84.31 104 THR A CA 1
ATOM 838 C C . THR A 1 104 ? 20.752 -0.145 -43.601 1.00 84.31 104 THR A C 1
ATOM 840 O O . THR A 1 104 ? 21.393 -0.468 -44.602 1.00 84.31 104 THR A O 1
ATOM 843 N N . ALA A 1 105 ? 20.331 1.111 -43.414 1.00 83.06 105 ALA A N 1
ATOM 844 C CA . ALA A 1 105 ? 20.572 2.189 -44.372 1.00 83.06 105 ALA A CA 1
ATOM 845 C C . ALA A 1 105 ? 22.075 2.477 -44.568 1.00 83.06 105 ALA A C 1
ATOM 847 O O . ALA A 1 105 ? 22.535 2.594 -45.707 1.00 83.06 105 ALA A O 1
ATOM 848 N N . LEU A 1 106 ? 22.851 2.514 -43.479 1.00 81.25 106 LEU A N 1
ATOM 849 C CA . LEU A 1 106 ? 24.312 2.674 -43.519 1.00 81.25 106 LEU A CA 1
ATOM 850 C C . LEU A 1 106 ? 25.014 1.506 -44.230 1.00 81.25 106 LEU A C 1
ATOM 852 O O . LEU A 1 106 ? 25.931 1.720 -45.026 1.00 81.25 106 LEU A O 1
ATOM 856 N N . SER A 1 107 ? 24.564 0.271 -43.994 1.00 88.31 107 SER A N 1
ATOM 857 C CA . SER A 1 107 ? 25.102 -0.920 -44.666 1.00 88.31 107 SER A CA 1
ATOM 858 C C . SER A 1 107 ? 24.879 -0.872 -46.185 1.00 88.31 107 SER A C 1
ATOM 860 O O . SER A 1 107 ? 25.804 -1.108 -46.967 1.00 88.31 107 SER A O 1
ATOM 862 N N . ASN A 1 108 ? 23.684 -0.456 -46.616 1.00 87.94 108 ASN A N 1
ATOM 863 C CA . ASN A 1 108 ? 23.351 -0.306 -48.034 1.00 87.94 108 ASN A CA 1
ATOM 864 C C . ASN A 1 108 ? 24.187 0.786 -48.726 1.00 87.94 108 ASN A C 1
ATOM 866 O O . ASN A 1 108 ? 24.644 0.586 -49.853 1.00 87.94 108 ASN A O 1
ATOM 870 N N . GLN A 1 109 ? 24.451 1.914 -48.055 1.00 85.62 109 GLN A N 1
ATOM 871 C CA . GLN A 1 109 ? 25.336 2.959 -48.590 1.00 85.62 109 GLN A CA 1
ATOM 872 C C . GLN A 1 109 ? 26.779 2.464 -48.766 1.00 85.62 109 GLN A C 1
ATOM 874 O O . GLN A 1 109 ? 27.402 2.721 -49.799 1.00 85.62 109 GLN A O 1
ATOM 879 N N . ASN A 1 110 ? 27.297 1.696 -47.804 1.00 83.50 110 ASN A N 1
ATOM 880 C CA . ASN A 1 110 ? 28.629 1.099 -47.913 1.00 83.50 110 ASN A CA 1
ATOM 881 C C . ASN A 1 110 ? 28.727 0.090 -49.067 1.00 83.50 110 ASN A C 1
ATOM 883 O O . ASN A 1 110 ? 29.728 0.076 -49.787 1.00 83.50 110 ASN A O 1
ATOM 887 N N . ALA A 1 111 ? 27.689 -0.723 -49.285 1.00 88.00 111 ALA A N 1
ATOM 888 C CA . ALA A 1 111 ? 27.639 -1.649 -50.415 1.00 88.00 111 ALA A CA 1
ATOM 889 C C . ALA A 1 111 ? 27.675 -0.909 -51.766 1.00 88.00 111 ALA A C 1
ATOM 891 O O . ALA A 1 111 ? 28.395 -1.319 -52.680 1.00 88.00 111 ALA A O 1
ATOM 892 N N . TYR A 1 112 ? 26.959 0.213 -51.874 1.00 86.19 112 TYR A N 1
ATOM 893 C CA . TYR A 1 112 ? 26.942 1.042 -53.079 1.00 86.19 112 TYR A CA 1
ATOM 894 C C . TYR A 1 112 ? 28.312 1.671 -53.385 1.00 86.19 112 TYR A C 1
ATOM 896 O O . TYR A 1 112 ? 28.791 1.596 -54.518 1.00 86.19 112 TYR A O 1
ATOM 904 N N . LEU A 1 113 ? 29.001 2.215 -52.375 1.00 82.31 113 LEU A N 1
ATOM 905 C CA . LEU A 1 113 ? 30.352 2.769 -52.546 1.00 82.31 113 LEU A CA 1
ATOM 906 C C . LEU A 1 113 ? 31.365 1.705 -52.997 1.00 82.31 113 LEU A C 1
ATOM 908 O O . LEU A 1 113 ? 32.174 1.956 -53.892 1.00 82.31 113 LEU A O 1
ATOM 912 N N . GLN A 1 114 ? 31.293 0.489 -52.447 1.00 83.75 114 GLN A N 1
ATOM 913 C CA . GLN A 1 114 ? 32.154 -0.614 -52.888 1.00 83.75 114 GLN A CA 1
ATOM 914 C C . GLN A 1 114 ? 31.883 -1.033 -54.339 1.00 83.75 114 GLN A C 1
ATOM 916 O O . GLN A 1 114 ? 32.818 -1.407 -55.052 1.00 83.75 114 GLN A O 1
ATOM 921 N N . GLN A 1 115 ? 30.628 -0.971 -54.792 1.00 85.50 115 GLN A N 1
ATOM 922 C CA . GLN A 1 115 ? 30.294 -1.217 -56.194 1.00 85.50 115 GLN A CA 1
ATOM 923 C C . GLN A 1 115 ? 30.864 -0.132 -57.106 1.00 85.50 115 GLN A C 1
ATOM 925 O O . GLN A 1 115 ? 31.456 -0.477 -58.124 1.00 85.50 115 GLN A O 1
ATOM 930 N N . GLN A 1 116 ? 30.779 1.148 -56.728 1.00 78.94 116 GLN A N 1
ATOM 931 C CA . GLN A 1 116 ? 31.378 2.230 -57.517 1.00 78.94 116 GLN A CA 1
ATOM 932 C C . GLN A 1 116 ? 32.895 2.076 -57.651 1.00 78.94 116 GLN A C 1
ATOM 934 O O . GLN A 1 116 ? 33.424 2.196 -58.751 1.00 78.94 116 GLN A O 1
ATOM 939 N N . MET A 1 117 ? 33.592 1.715 -56.570 1.00 74.69 117 MET A N 1
ATOM 940 C CA . MET A 1 117 ? 35.039 1.478 -56.618 1.00 74.69 117 MET A CA 1
ATOM 941 C C . MET A 1 117 ? 35.434 0.316 -57.539 1.00 74.69 117 MET A C 1
ATOM 943 O O . MET A 1 117 ? 36.498 0.362 -58.153 1.00 74.69 117 MET A O 1
ATOM 947 N N . LYS A 1 118 ? 34.596 -0.725 -57.637 1.00 78.81 118 LYS A N 1
ATOM 948 C CA . LYS A 1 118 ? 34.794 -1.844 -58.574 1.00 78.81 118 LYS A CA 1
ATOM 949 C C . LYS A 1 118 ? 34.413 -1.487 -60.010 1.00 78.81 118 LYS A C 1
ATOM 951 O O . LYS A 1 118 ? 34.974 -2.060 -60.937 1.00 78.81 118 LYS A O 1
ATOM 956 N N . ALA A 1 119 ? 33.449 -0.587 -60.178 1.00 71.50 119 ALA A N 1
ATOM 957 C CA . ALA A 1 119 ? 32.921 -0.179 -61.470 1.00 71.50 119 ALA A CA 1
ATOM 958 C C . ALA A 1 119 ? 33.740 0.928 -62.141 1.00 71.50 119 ALA A C 1
ATOM 960 O O . ALA A 1 119 ? 33.476 1.207 -63.306 1.00 71.50 119 ALA A O 1
ATOM 961 N N . THR A 1 120 ? 34.720 1.536 -61.457 1.00 65.25 120 THR A N 1
ATOM 962 C CA . THR A 1 120 ? 35.672 2.468 -62.075 1.00 65.25 120 THR A CA 1
ATOM 963 C C . THR A 1 120 ? 36.361 1.763 -63.248 1.00 65.25 120 THR A C 1
ATOM 965 O O . THR A 1 120 ? 37.188 0.874 -63.021 1.00 65.25 120 THR A O 1
ATOM 968 N N . PRO A 1 121 ? 36.022 2.105 -64.504 1.00 52.19 121 PRO A N 1
ATOM 969 C CA . PRO A 1 121 ? 36.557 1.413 -65.661 1.00 52.19 121 PRO A CA 1
ATOM 970 C C . PRO A 1 121 ? 38.061 1.652 -65.722 1.00 52.19 121 PRO A C 1
ATOM 972 O O . PRO A 1 121 ? 38.530 2.763 -65.456 1.00 52.19 121 PRO A O 1
ATOM 975 N N . ALA A 1 122 ? 38.821 0.621 -66.088 1.00 57.56 122 ALA A N 1
ATOM 976 C CA . ALA A 1 122 ? 40.200 0.810 -66.505 1.00 57.56 122 ALA A CA 1
ATOM 977 C C . ALA A 1 122 ? 40.212 1.911 -67.573 1.00 57.56 122 ALA A C 1
ATOM 979 O O . ALA A 1 122 ? 39.511 1.796 -68.579 1.00 57.56 122 ALA A O 1
ATOM 980 N N . ILE A 1 123 ? 40.943 2.994 -67.293 1.00 57.03 123 ILE A N 1
ATOM 981 C CA . ILE A 1 123 ? 41.121 4.146 -68.182 1.00 57.03 123 ILE A CA 1
ATOM 982 C C . ILE A 1 123 ? 41.297 3.613 -69.614 1.00 57.03 123 ILE A C 1
ATOM 984 O O . ILE A 1 123 ? 42.222 2.824 -69.832 1.00 57.03 123 ILE A O 1
ATOM 988 N N . PRO A 1 124 ? 40.415 3.965 -70.568 1.00 46.78 124 PRO A N 1
ATOM 989 C CA . PRO A 1 124 ? 40.494 3.425 -71.914 1.00 46.78 124 PRO A CA 1
ATOM 990 C C . PRO A 1 124 ? 41.844 3.799 -72.528 1.00 46.78 124 PRO A C 1
ATOM 992 O O . PRO A 1 124 ? 42.266 4.954 -72.501 1.00 46.78 124 PRO A O 1
ATOM 995 N N . HIS A 1 125 ? 42.530 2.796 -73.072 1.00 51.72 125 HIS A N 1
ATOM 996 C CA . HIS A 1 125 ? 43.844 2.885 -73.711 1.00 51.72 125 HIS A CA 1
ATOM 997 C C . HIS A 1 125 ? 43.840 3.671 -75.047 1.00 51.72 125 HIS A C 1
ATOM 999 O O . HIS A 1 125 ? 44.695 3.448 -75.903 1.00 51.72 125 HIS A O 1
ATOM 1005 N N . GLU A 1 126 ? 42.920 4.617 -75.251 1.00 50.72 126 GLU A N 1
ATOM 1006 C CA . GLU A 1 126 ? 42.763 5.374 -76.503 1.00 50.72 126 GLU A CA 1
ATOM 1007 C C . GLU A 1 126 ? 43.739 6.560 -76.632 1.00 50.72 126 GLU A C 1
ATOM 1009 O O . GLU A 1 126 ? 43.360 7.685 -76.942 1.00 50.72 126 GLU A O 1
ATOM 1014 N N . LEU A 1 127 ? 45.035 6.307 -76.432 1.00 50.56 127 LEU A N 1
ATOM 1015 C CA . LEU A 1 127 ? 46.117 7.217 -76.840 1.00 50.56 127 LEU A CA 1
ATOM 1016 C C . LEU A 1 127 ? 47.164 6.509 -77.717 1.00 50.56 127 LEU A C 1
ATOM 1018 O O . LEU A 1 127 ? 48.342 6.857 -77.713 1.00 50.56 127 LEU A O 1
ATOM 1022 N N . ALA A 1 128 ? 46.737 5.526 -78.510 1.00 49.94 128 ALA A N 1
ATOM 1023 C CA . ALA A 1 128 ? 47.542 4.940 -79.579 1.00 49.94 128 ALA A CA 1
ATOM 1024 C C . ALA A 1 128 ? 47.125 5.543 -80.931 1.00 49.94 128 ALA A C 1
ATOM 1026 O O . ALA A 1 128 ? 46.428 4.909 -81.716 1.00 49.94 128 ALA A O 1
ATOM 1027 N N . GLY A 1 129 ? 47.504 6.798 -81.191 1.00 50.16 129 GLY A N 1
ATOM 1028 C CA . GLY A 1 129 ? 47.103 7.456 -82.439 1.00 50.16 129 GLY A CA 1
ATOM 1029 C C . GLY A 1 129 ? 47.678 8.840 -82.731 1.00 50.16 129 GLY A C 1
ATOM 1030 O O . GLY A 1 129 ? 47.091 9.551 -83.531 1.00 50.16 129 GLY A O 1
ATOM 1031 N N . CYS A 1 130 ? 48.802 9.244 -82.131 1.00 44.31 130 CYS A N 1
ATOM 1032 C CA . CYS A 1 130 ? 49.521 10.452 -82.550 1.00 44.31 130 CYS A CA 1
ATOM 1033 C C . CYS A 1 130 ? 51.003 10.120 -82.742 1.00 44.31 130 CYS A C 1
ATOM 1035 O O . CYS A 1 130 ? 51.756 9.986 -81.779 1.00 44.31 130 CYS A O 1
ATOM 1037 N N . GLY A 1 131 ? 51.411 9.968 -84.005 1.00 51.25 131 GLY A N 1
ATOM 1038 C CA . GLY A 1 131 ? 52.803 9.824 -84.421 1.00 51.25 131 GLY A CA 1
ATOM 1039 C C . GLY A 1 131 ? 53.594 11.099 -84.133 1.00 51.25 131 GLY A C 1
ATOM 1040 O O . GLY A 1 131 ? 53.713 11.976 -84.982 1.00 51.25 131 GLY A O 1
ATOM 1041 N N . GLY A 1 132 ? 54.123 11.198 -82.916 1.00 52.09 132 GLY A N 1
ATOM 1042 C CA . GLY A 1 132 ? 55.064 12.220 -82.478 1.00 52.09 132 GLY A CA 1
ATOM 1043 C C . GLY A 1 132 ? 56.358 11.564 -82.005 1.00 52.09 132 GLY A C 1
ATOM 1044 O O . GLY A 1 132 ? 56.330 10.532 -81.346 1.00 52.09 132 GLY A O 1
ATOM 1045 N N . LYS A 1 133 ? 57.484 12.165 -82.395 1.00 52.69 133 LYS A N 1
ATOM 1046 C CA . LYS A 1 133 ? 58.881 11.758 -82.164 1.00 52.69 133 LYS A CA 1
ATOM 1047 C C . LYS A 1 133 ? 59.134 10.944 -80.865 1.00 52.69 133 LYS A C 1
ATOM 1049 O O . LYS A 1 133 ? 58.693 11.362 -79.794 1.00 52.69 133 LYS A O 1
ATOM 1054 N N . PRO A 1 134 ? 59.930 9.856 -80.927 1.00 53.81 134 PRO A N 1
ATOM 1055 C CA . PRO A 1 134 ? 60.099 8.860 -79.855 1.00 53.81 134 PRO A CA 1
ATOM 1056 C C . PRO A 1 134 ? 60.759 9.352 -78.550 1.00 53.81 134 PRO A C 1
ATOM 1058 O O . PRO A 1 134 ? 60.772 8.611 -77.568 1.00 53.81 134 PRO A O 1
ATOM 1061 N N . ASP A 1 135 ? 61.258 10.589 -78.492 1.00 51.72 135 ASP A N 1
ATOM 1062 C CA . ASP A 1 135 ? 61.969 11.107 -77.314 1.00 51.72 135 ASP A CA 1
ATOM 1063 C C . ASP A 1 135 ? 61.050 11.791 -76.278 1.00 51.72 135 ASP A C 1
ATOM 1065 O O . ASP A 1 135 ? 61.399 11.849 -75.102 1.00 51.72 135 ASP A O 1
ATOM 1069 N N . ALA A 1 136 ? 59.838 12.226 -76.656 1.00 53.56 136 ALA A N 1
ATOM 1070 C CA . ALA A 1 136 ? 58.864 12.818 -75.720 1.00 53.56 136 ALA A CA 1
ATOM 1071 C C . ALA A 1 136 ? 58.004 11.768 -74.983 1.00 53.56 136 ALA A C 1
ATOM 1073 O O . ALA A 1 136 ? 57.549 12.002 -73.864 1.00 53.56 136 ALA A O 1
ATOM 1074 N N . ALA A 1 137 ? 57.819 10.581 -75.572 1.00 55.22 137 ALA A N 1
ATOM 1075 C CA . ALA A 1 137 ? 57.051 9.488 -74.969 1.00 55.22 137 ALA A CA 1
ATOM 1076 C C . ALA A 1 137 ? 57.765 8.842 -73.763 1.00 55.22 137 ALA A C 1
ATOM 1078 O O . ALA A 1 137 ? 57.108 8.334 -72.856 1.00 55.22 137 ALA A O 1
ATOM 1079 N N . LYS A 1 138 ? 59.105 8.890 -73.710 1.00 58.62 138 LYS A N 1
ATOM 1080 C CA . LYS A 1 138 ?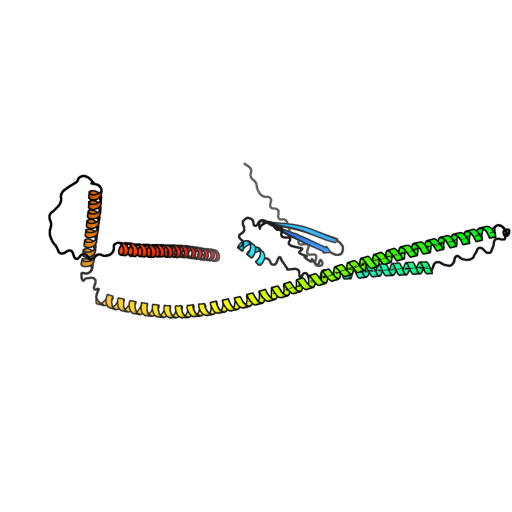 59.881 8.345 -72.582 1.00 58.62 138 LYS A CA 1
ATOM 1081 C C . LYS A 1 138 ? 59.698 9.145 -7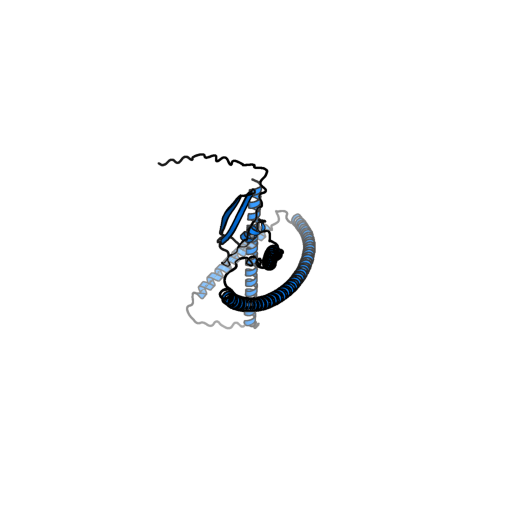1.289 1.00 58.62 138 LYS A C 1
ATOM 1083 O O . LYS A 1 138 ? 59.585 8.535 -70.232 1.00 58.62 138 LYS A O 1
ATOM 1088 N N . ILE A 1 139 ? 59.599 10.474 -71.377 1.00 60.53 139 ILE A N 1
ATOM 1089 C CA . ILE A 1 139 ? 59.448 11.351 -70.203 1.00 60.53 139 ILE A CA 1
ATOM 1090 C C . ILE A 1 139 ? 58.074 11.142 -69.537 1.00 60.53 139 ILE A C 1
ATOM 1092 O O . ILE A 1 139 ? 57.994 10.985 -68.321 1.00 60.53 139 ILE A O 1
ATOM 1096 N N . GLY A 1 140 ? 56.996 11.020 -70.323 1.00 67.56 140 GLY A N 1
ATOM 1097 C CA . GLY A 1 140 ? 55.646 10.800 -69.782 1.00 67.56 140 GLY A CA 1
ATOM 1098 C C . GLY A 1 140 ? 55.451 9.442 -69.090 1.00 67.56 140 GLY A C 1
ATOM 1099 O O . GLY A 1 140 ? 54.665 9.329 -68.149 1.00 67.56 140 GLY A O 1
ATOM 1100 N N . HIS A 1 141 ? 56.183 8.404 -69.508 1.00 72.81 141 HIS A N 1
ATOM 1101 C CA . HIS A 1 141 ? 56.110 7.086 -68.870 1.00 72.81 141 HIS A CA 1
ATOM 1102 C C . HIS A 1 141 ? 56.745 7.058 -67.472 1.00 72.81 141 HIS A C 1
ATOM 1104 O O . HIS A 1 141 ? 56.226 6.375 -66.585 1.00 72.81 141 HIS A O 1
ATOM 1110 N N . GLU A 1 142 ? 57.831 7.802 -67.260 1.00 77.31 142 GLU A N 1
ATOM 1111 C CA . GLU A 1 142 ? 58.514 7.877 -65.965 1.00 77.31 142 GLU A CA 1
ATOM 1112 C C . GLU A 1 142 ? 57.702 8.687 -64.943 1.00 77.31 142 GLU A C 1
ATOM 1114 O O . GLU A 1 142 ? 57.518 8.248 -63.803 1.00 77.31 142 GLU A O 1
ATOM 1119 N N . GLU A 1 143 ? 57.105 9.806 -65.363 1.00 83.06 143 GLU A N 1
ATOM 1120 C CA . GLU A 1 143 ? 56.205 10.590 -64.509 1.00 83.06 143 GLU A CA 1
ATOM 1121 C C . GLU A 1 143 ? 54.929 9.820 -64.141 1.00 83.06 143 GLU A C 1
ATOM 1123 O O . GLU A 1 143 ? 54.512 9.838 -62.981 1.00 83.06 143 GLU A O 1
ATOM 1128 N N . LEU A 1 144 ? 54.347 9.062 -65.079 1.00 82.75 144 LEU A N 1
ATOM 1129 C CA . LEU A 1 144 ? 53.198 8.197 -64.800 1.00 82.75 144 LEU A CA 1
ATOM 1130 C C . LEU A 1 144 ? 53.551 7.088 -63.797 1.00 82.75 144 LEU A C 1
ATOM 1132 O O . LEU A 1 144 ? 52.751 6.775 -62.912 1.00 82.75 144 LEU A O 1
ATOM 1136 N N . ALA A 1 145 ? 54.735 6.481 -63.918 1.00 84.12 145 ALA A N 1
ATOM 1137 C CA . ALA A 1 145 ? 55.201 5.468 -62.974 1.00 84.12 145 ALA A CA 1
ATOM 1138 C C . ALA A 1 145 ? 55.387 6.061 -61.567 1.00 84.12 145 ALA A C 1
ATOM 1140 O O . ALA A 1 145 ? 54.943 5.465 -60.581 1.00 84.12 145 ALA A O 1
ATOM 1141 N N . LYS A 1 146 ? 55.955 7.270 -61.478 1.00 89.38 146 LYS A N 1
ATOM 1142 C CA . LYS A 1 146 ? 56.118 8.006 -60.218 1.00 89.38 146 LYS A CA 1
ATOM 1143 C C . LYS A 1 146 ? 54.770 8.381 -59.592 1.00 89.38 146 LYS A C 1
ATOM 1145 O O . LYS A 1 146 ? 54.576 8.143 -58.401 1.00 89.38 146 LYS A O 1
ATOM 1150 N N . ALA A 1 147 ? 53.816 8.871 -60.386 1.00 87.25 147 ALA A N 1
ATOM 1151 C CA . ALA A 1 147 ? 52.462 9.191 -59.930 1.00 87.25 147 ALA A CA 1
ATOM 1152 C C . ALA A 1 147 ? 51.709 7.944 -59.437 1.00 87.25 147 ALA A C 1
ATOM 1154 O O . ALA A 1 147 ? 51.114 7.968 -58.362 1.00 87.25 147 ALA A O 1
ATOM 1155 N N . LYS A 1 148 ? 51.793 6.817 -60.158 1.00 91.19 148 LYS A N 1
ATOM 1156 C CA . LYS A 1 148 ? 51.203 5.540 -59.715 1.00 91.19 148 LYS A CA 1
ATOM 1157 C C . LYS A 1 148 ? 51.805 5.053 -58.399 1.00 91.19 148 LYS A C 1
ATOM 1159 O O . LYS A 1 148 ? 51.071 4.565 -57.543 1.00 91.19 148 LYS A O 1
ATOM 1164 N N . SER A 1 149 ? 53.122 5.188 -58.231 1.00 90.44 149 SER A N 1
ATOM 1165 C CA . SER A 1 149 ? 53.792 4.821 -56.982 1.00 90.44 149 SER A CA 1
ATOM 1166 C C . SER A 1 149 ? 53.351 5.710 -55.815 1.00 90.44 149 SER A C 1
ATOM 1168 O O . SER A 1 149 ? 53.117 5.191 -54.726 1.00 90.44 149 SER A O 1
ATOM 1170 N N . ALA A 1 150 ? 53.206 7.020 -56.036 1.00 91.50 150 ALA A N 1
ATOM 1171 C CA . ALA A 1 150 ? 52.737 7.961 -55.019 1.00 91.50 150 ALA A CA 1
ATOM 1172 C C . ALA A 1 150 ? 51.284 7.676 -54.604 1.00 91.50 150 ALA A C 1
ATOM 1174 O O . ALA A 1 150 ? 51.010 7.510 -53.419 1.00 91.50 150 ALA A O 1
ATOM 1175 N N . VAL A 1 151 ? 50.379 7.494 -55.573 1.00 92.56 151 VAL A N 1
ATOM 1176 C CA . VAL A 1 151 ? 48.972 7.144 -55.306 1.00 92.56 151 VAL A CA 1
ATOM 1177 C C . VAL A 1 151 ? 48.866 5.816 -54.555 1.00 92.56 151 VAL A C 1
ATOM 1179 O O . VAL A 1 151 ? 48.082 5.696 -53.619 1.00 92.56 151 VAL A O 1
ATOM 1182 N N . LYS A 1 152 ? 49.671 4.808 -54.918 1.00 94.44 152 LYS A N 1
ATOM 1183 C CA . LYS A 1 152 ? 49.684 3.529 -54.197 1.00 94.44 152 LYS A CA 1
ATOM 1184 C C . LYS A 1 152 ? 50.094 3.711 -52.731 1.00 94.44 152 LYS A C 1
ATOM 1186 O O . LYS A 1 152 ? 49.446 3.137 -51.859 1.00 94.44 152 LYS A O 1
ATOM 1191 N N . ALA A 1 153 ? 51.123 4.517 -52.467 1.00 93.25 153 ALA A N 1
ATOM 1192 C CA . ALA A 1 153 ? 51.563 4.811 -51.107 1.00 93.25 153 ALA A CA 1
ATOM 1193 C C . ALA A 1 153 ? 50.480 5.552 -50.303 1.00 93.25 153 ALA A C 1
ATOM 1195 O O . ALA A 1 153 ? 50.206 5.170 -49.169 1.00 93.25 153 ALA A O 1
ATOM 1196 N N . GLU A 1 154 ? 49.807 6.546 -50.892 1.00 94.38 154 GLU A N 1
ATOM 1197 C CA . GLU A 1 154 ? 48.696 7.261 -50.243 1.00 94.38 154 GLU A CA 1
ATOM 1198 C C . GLU A 1 154 ? 47.496 6.352 -49.944 1.00 94.38 154 GLU A C 1
ATOM 1200 O O . GLU A 1 154 ? 46.902 6.414 -48.870 1.00 94.38 154 GLU A O 1
ATOM 1205 N N . VAL A 1 155 ? 47.144 5.451 -50.863 1.00 94.38 155 VAL A N 1
ATOM 1206 C CA . VAL A 1 155 ? 46.063 4.484 -50.625 1.00 94.38 155 VAL A CA 1
ATOM 1207 C C . VAL A 1 155 ? 46.421 3.535 -49.478 1.00 94.38 155 VAL A C 1
ATOM 1209 O O . VAL A 1 155 ? 45.561 3.200 -48.661 1.00 94.38 155 VAL A O 1
ATOM 1212 N N . GLU A 1 156 ? 47.679 3.101 -49.383 1.00 95.25 156 GLU A N 1
ATOM 1213 C CA . GLU A 1 156 ? 48.144 2.251 -48.284 1.00 95.25 156 GLU A CA 1
ATOM 1214 C C . GLU A 1 156 ? 48.130 2.988 -46.936 1.00 95.25 156 GLU A C 1
ATOM 1216 O O . GLU A 1 156 ? 47.686 2.403 -45.942 1.00 95.25 156 GLU A O 1
ATOM 1221 N N . THR A 1 157 ? 48.517 4.269 -46.890 1.00 94.69 157 THR A N 1
ATOM 1222 C CA . THR A 1 157 ? 48.465 5.072 -45.655 1.00 94.69 157 THR A CA 1
ATOM 1223 C C . THR A 1 157 ? 47.031 5.348 -45.208 1.00 94.69 157 THR A C 1
ATOM 1225 O O . THR A 1 157 ? 46.716 5.124 -44.037 1.00 94.69 157 THR A O 1
ATOM 1228 N N . VAL A 1 158 ? 46.131 5.734 -46.120 1.00 95.94 158 VAL A N 1
ATOM 1229 C CA . VAL A 1 158 ? 44.701 5.929 -45.813 1.00 95.94 158 VAL A CA 1
ATOM 1230 C C . VAL A 1 158 ? 44.077 4.629 -45.310 1.00 95.94 158 VAL A C 1
ATOM 1232 O O . VAL A 1 158 ? 43.355 4.622 -44.313 1.00 95.94 158 VAL A O 1
ATOM 1235 N N . ARG A 1 159 ? 44.398 3.494 -45.941 1.00 93.69 159 ARG A N 1
ATOM 1236 C CA . ARG A 1 159 ? 43.899 2.183 -45.508 1.00 93.69 159 ARG A CA 1
ATOM 1237 C C . ARG A 1 159 ? 44.423 1.790 -44.127 1.00 93.69 159 ARG A C 1
ATOM 1239 O O . ARG A 1 159 ? 43.682 1.177 -43.357 1.00 93.69 159 ARG A O 1
ATOM 1246 N N . ALA A 1 160 ? 45.677 2.109 -43.809 1.00 95.38 160 ALA A N 1
ATOM 1247 C CA . ALA A 1 160 ? 46.245 1.866 -42.486 1.00 95.38 160 ALA A CA 1
ATOM 1248 C C . ALA A 1 160 ? 45.544 2.717 -41.413 1.00 95.38 160 ALA A C 1
ATOM 1250 O O . ALA A 1 160 ? 45.082 2.167 -40.415 1.00 95.38 160 ALA A O 1
ATOM 1251 N N . GLN A 1 161 ? 45.366 4.018 -41.663 1.00 96.00 161 GLN A N 1
ATOM 1252 C CA . GLN A 1 161 ? 44.651 4.923 -40.755 1.00 96.00 161 GLN A CA 1
ATOM 1253 C C . GLN A 1 161 ? 43.192 4.503 -40.549 1.00 96.00 161 GLN A C 1
ATOM 1255 O O . GLN A 1 161 ? 42.697 4.509 -39.424 1.00 96.00 161 GLN A O 1
ATOM 1260 N N . GLN A 1 162 ? 42.505 4.079 -41.614 1.00 95.50 162 GLN A N 1
ATOM 1261 C CA . GLN A 1 162 ? 41.125 3.607 -41.523 1.00 95.50 162 GLN A CA 1
ATOM 1262 C C . GLN A 1 162 ? 41.009 2.332 -40.677 1.00 95.50 162 GLN A C 1
ATOM 1264 O O . GLN A 1 162 ? 40.074 2.207 -39.889 1.00 95.50 162 GLN A O 1
ATOM 1269 N N . ARG A 1 163 ? 41.956 1.392 -40.808 1.00 95.44 163 ARG A N 1
ATOM 1270 C CA . ARG A 1 163 ? 41.996 0.184 -39.967 1.00 95.44 163 ARG A CA 1
ATOM 1271 C C . ARG A 1 163 ? 42.235 0.524 -38.505 1.00 95.44 163 ARG A C 1
ATOM 1273 O O . ARG A 1 163 ? 41.540 -0.012 -37.653 1.00 95.44 163 ARG A O 1
ATOM 1280 N N . GLU A 1 164 ? 43.170 1.425 -38.224 1.00 97.69 164 GLU A N 1
ATOM 1281 C CA . GLU A 1 164 ? 43.461 1.849 -36.857 1.00 97.69 164 GLU A CA 1
ATOM 1282 C C . GLU A 1 164 ? 42.258 2.563 -36.220 1.00 97.69 164 GLU A C 1
ATOM 1284 O O . GLU A 1 164 ? 41.880 2.260 -35.089 1.00 97.69 164 GLU A O 1
ATOM 1289 N N . ALA A 1 165 ? 41.597 3.460 -36.960 1.00 95.62 165 ALA A N 1
ATOM 1290 C CA . ALA A 1 165 ? 40.372 4.112 -36.505 1.00 95.62 165 ALA A CA 1
ATOM 1291 C C . ALA A 1 165 ? 39.243 3.099 -36.248 1.00 95.62 165 ALA A C 1
ATOM 1293 O O . ALA A 1 165 ? 38.574 3.179 -35.217 1.00 95.62 165 ALA A O 1
ATOM 1294 N N . ALA A 1 166 ? 39.064 2.118 -37.139 1.00 95.50 166 ALA A N 1
ATOM 1295 C CA . ALA A 1 166 ? 38.074 1.058 -36.971 1.00 95.50 166 ALA A CA 1
ATOM 1296 C C . ALA A 1 166 ? 38.380 0.156 -35.763 1.00 95.50 166 ALA A C 1
ATOM 1298 O O . ALA A 1 166 ? 37.466 -0.204 -35.026 1.00 95.50 166 ALA A O 1
ATOM 1299 N N . GLU A 1 167 ? 39.649 -0.176 -35.516 1.00 97.50 167 GLU A N 1
ATOM 1300 C CA . GLU A 1 167 ? 40.056 -0.979 -34.360 1.00 97.50 167 GLU A CA 1
ATOM 1301 C C . GLU A 1 167 ? 39.820 -0.232 -33.042 1.00 97.50 167 GLU A C 1
ATOM 1303 O O . GLU A 1 167 ? 39.292 -0.812 -32.093 1.00 97.50 167 GLU A O 1
ATOM 1308 N N . ARG A 1 168 ? 40.149 1.066 -32.978 1.00 97.25 168 ARG A N 1
ATOM 1309 C CA . ARG A 1 168 ? 39.854 1.893 -31.795 1.00 97.25 168 ARG A CA 1
ATOM 1310 C C . ARG A 1 168 ? 38.351 2.009 -31.549 1.00 97.25 168 ARG A C 1
ATOM 1312 O O . ARG A 1 168 ? 37.921 1.873 -30.408 1.00 97.25 168 ARG A O 1
ATOM 1319 N N . ALA A 1 169 ? 37.558 2.202 -32.605 1.00 96.31 169 ALA A N 1
ATOM 1320 C CA . ALA A 1 169 ? 36.102 2.236 -32.500 1.00 96.31 169 ALA A CA 1
ATOM 1321 C C . ALA A 1 169 ? 35.538 0.896 -31.998 1.00 96.31 169 ALA A C 1
ATOM 1323 O O . ALA A 1 169 ? 34.692 0.883 -31.109 1.00 96.31 169 ALA A O 1
ATOM 1324 N N . ALA A 1 170 ? 36.049 -0.232 -32.503 1.00 96.25 170 ALA A N 1
ATOM 1325 C CA . ALA A 1 170 ? 35.633 -1.560 -32.060 1.00 96.25 170 ALA A CA 1
ATOM 1326 C C . ALA A 1 170 ? 35.990 -1.828 -30.588 1.00 96.25 170 ALA A C 1
ATOM 1328 O O . ALA A 1 170 ? 35.162 -2.362 -29.853 1.00 96.25 170 ALA A O 1
ATOM 1329 N N . LYS A 1 171 ? 37.187 -1.424 -30.136 1.00 97.62 171 LYS A N 1
ATOM 1330 C CA . LYS A 1 171 ? 37.592 -1.537 -28.723 1.00 97.62 171 LYS A CA 1
ATOM 1331 C C . LYS A 1 171 ? 36.706 -0.688 -27.814 1.00 97.62 171 LYS A C 1
ATOM 1333 O O . LYS A 1 171 ? 36.172 -1.212 -26.844 1.00 97.62 171 LYS A O 1
ATOM 1338 N N . SER A 1 172 ? 36.472 0.573 -28.182 1.00 97.12 172 SER A N 1
ATOM 1339 C CA . SER A 1 172 ? 35.577 1.467 -27.437 1.00 97.12 172 SER A CA 1
ATOM 1340 C C . SER A 1 172 ? 34.155 0.906 -27.341 1.00 97.12 172 SER A C 1
ATOM 1342 O O . SER A 1 172 ? 33.553 0.945 -26.272 1.00 97.12 172 SER A O 1
ATOM 1344 N N . ALA A 1 173 ? 33.621 0.353 -28.435 1.00 95.88 173 ALA A N 1
ATOM 1345 C CA . ALA A 1 173 ? 32.291 -0.251 -28.444 1.00 95.88 173 ALA A CA 1
ATOM 1346 C C . ALA A 1 173 ? 32.220 -1.518 -27.573 1.00 95.88 173 ALA A C 1
ATOM 1348 O O . ALA A 1 173 ? 31.227 -1.734 -26.882 1.00 95.88 173 ALA A O 1
ATOM 1349 N N . ALA A 1 174 ? 33.271 -2.344 -27.569 1.00 96.94 174 ALA A N 1
ATOM 1350 C CA . ALA A 1 174 ? 33.341 -3.533 -26.720 1.00 96.94 174 ALA A CA 1
ATOM 1351 C C . ALA A 1 174 ? 33.414 -3.177 -25.223 1.00 96.94 174 ALA A C 1
ATOM 1353 O O . ALA A 1 174 ? 32.759 -3.821 -24.402 1.00 96.94 174 ALA A O 1
ATOM 1354 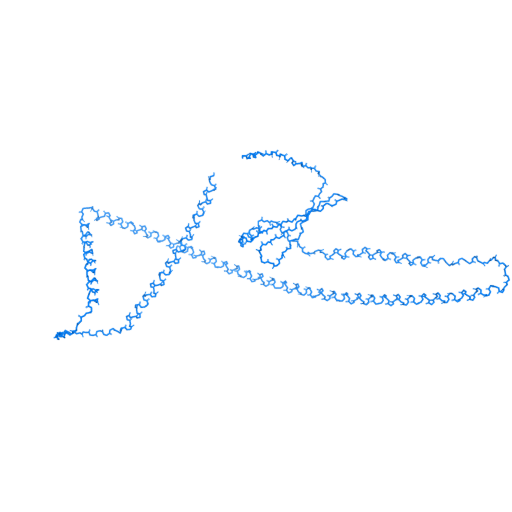N N . GLU A 1 175 ? 34.171 -2.138 -24.864 1.00 98.12 175 GLU A N 1
ATOM 1355 C CA . GLU A 1 175 ? 34.252 -1.631 -23.489 1.00 98.12 175 GLU A CA 1
ATOM 1356 C C . GLU A 1 175 ? 32.908 -1.066 -23.014 1.00 98.12 175 GLU A C 1
ATOM 1358 O O . GLU A 1 175 ? 32.460 -1.382 -21.909 1.00 98.12 175 GLU A O 1
ATOM 1363 N N . GLU A 1 176 ? 32.223 -0.291 -23.857 1.00 97.25 176 GLU A N 1
ATOM 1364 C CA . GLU A 1 176 ? 30.898 0.240 -23.538 1.00 97.25 176 GLU A CA 1
ATOM 1365 C C . GLU A 1 176 ? 29.847 -0.870 -23.406 1.00 97.25 176 GLU A C 1
ATOM 1367 O O . GLU A 1 176 ? 29.072 -0.862 -22.449 1.00 97.25 176 GLU A O 1
ATOM 1372 N N . ALA A 1 177 ? 29.866 -1.868 -24.293 1.00 96.62 177 ALA A N 1
ATOM 1373 C CA . ALA A 1 177 ? 28.983 -3.028 -24.195 1.00 96.62 177 ALA A CA 1
ATOM 1374 C C . ALA A 1 177 ? 29.208 -3.809 -22.890 1.00 96.62 177 ALA A C 1
ATOM 1376 O O . ALA A 1 177 ? 28.247 -4.193 -22.226 1.00 96.62 177 ALA A O 1
ATOM 1377 N N . SER A 1 178 ? 30.468 -3.993 -22.483 1.00 98.12 178 SER A N 1
ATOM 1378 C CA . SER A 1 178 ? 30.814 -4.629 -21.206 1.00 98.12 178 SER A CA 1
ATOM 1379 C C . SER A 1 178 ? 30.327 -3.808 -20.007 1.00 98.12 178 SER A C 1
ATOM 1381 O O . SER A 1 178 ? 29.740 -4.355 -19.072 1.00 98.12 178 SER A O 1
ATOM 1383 N N . ARG A 1 179 ? 30.493 -2.477 -20.043 1.00 98.31 179 ARG A N 1
ATOM 1384 C CA . ARG A 1 179 ? 29.981 -1.575 -18.999 1.00 98.31 179 ARG A CA 1
ATOM 1385 C C . ARG A 1 179 ? 28.464 -1.695 -18.852 1.00 98.31 179 ARG A C 1
ATOM 1387 O O . ARG A 1 179 ? 27.986 -1.863 -17.734 1.00 98.31 179 ARG A O 1
ATOM 1394 N N . LEU A 1 180 ? 27.730 -1.643 -19.964 1.00 97.44 180 LEU A N 1
ATOM 1395 C CA . LEU A 1 180 ? 26.269 -1.747 -19.968 1.00 97.44 180 LEU A CA 1
ATOM 1396 C C . LEU A 1 180 ? 25.789 -3.124 -19.495 1.00 97.44 180 LEU A C 1
ATOM 1398 O O . LEU A 1 180 ? 24.838 -3.199 -18.724 1.00 97.44 180 LEU A O 1
ATOM 1402 N N . ALA A 1 181 ? 26.465 -4.208 -19.889 1.00 97.88 181 ALA A N 1
ATOM 1403 C CA . ALA A 1 181 ? 26.136 -5.554 -19.418 1.00 97.88 181 ALA A CA 1
ATOM 1404 C C . ALA A 1 181 ? 26.294 -5.689 -17.893 1.00 97.88 181 ALA A C 1
ATOM 1406 O O . ALA A 1 181 ? 25.435 -6.266 -17.228 1.00 97.88 181 ALA A O 1
ATOM 1407 N N . ASN A 1 182 ? 27.357 -5.111 -17.326 1.00 97.38 182 ASN A N 1
ATOM 1408 C CA . ASN A 1 182 ? 27.572 -5.106 -15.878 1.00 97.38 182 ASN A CA 1
ATOM 1409 C C . ASN A 1 182 ? 26.535 -4.245 -15.140 1.00 97.38 182 ASN A C 1
ATOM 1411 O O . ASN A 1 182 ? 26.065 -4.632 -14.071 1.00 97.38 182 ASN A O 1
ATOM 1415 N N . GLU A 1 183 ? 26.162 -3.091 -15.701 1.00 97.56 183 GLU A N 1
ATOM 1416 C CA . GLU A 1 183 ? 25.112 -2.238 -15.137 1.00 97.56 183 GLU A CA 1
ATOM 1417 C C . GLU A 1 183 ? 23.749 -2.943 -15.146 1.00 97.56 183 GLU A C 1
ATOM 1419 O O . GLU A 1 183 ? 23.053 -2.935 -14.131 1.00 97.56 183 GLU A O 1
ATOM 1424 N N . LEU A 1 184 ? 23.404 -3.622 -16.245 1.00 97.19 184 LEU A N 1
ATOM 1425 C CA . LEU A 1 184 ? 22.180 -4.414 -16.353 1.00 97.19 184 LEU A CA 1
ATOM 1426 C C . LEU A 1 184 ? 22.145 -5.531 -15.300 1.00 97.19 184 LEU A C 1
ATOM 1428 O O . LEU A 1 184 ? 21.175 -5.625 -14.553 1.00 97.19 184 LEU A O 1
ATOM 1432 N N . ALA A 1 185 ? 23.225 -6.306 -15.163 1.00 97.94 185 ALA A N 1
ATOM 1433 C CA . ALA A 1 185 ? 23.315 -7.368 -14.160 1.00 97.94 185 ALA A CA 1
ATOM 1434 C C . ALA A 1 185 ? 23.161 -6.832 -12.722 1.00 97.94 185 ALA A C 1
ATOM 1436 O O . ALA A 1 185 ? 22.500 -7.450 -11.886 1.00 97.94 185 ALA A O 1
ATOM 1437 N N . ALA A 1 186 ? 23.723 -5.654 -12.424 1.00 97.50 186 ALA A N 1
ATOM 1438 C CA . ALA A 1 186 ? 23.551 -5.006 -11.125 1.00 97.50 186 ALA A CA 1
ATOM 1439 C C . ALA A 1 186 ? 22.098 -4.557 -10.886 1.00 97.50 186 ALA A C 1
ATOM 1441 O O . ALA A 1 186 ? 21.581 -4.703 -9.777 1.00 97.50 186 ALA A O 1
ATOM 1442 N N . LYS A 1 187 ? 21.420 -4.033 -11.915 1.00 96.38 187 LYS A N 1
ATOM 1443 C CA . LYS A 1 187 ? 20.001 -3.651 -11.836 1.00 96.38 187 LYS A CA 1
ATOM 1444 C C . LYS A 1 187 ? 19.083 -4.861 -11.676 1.00 96.38 187 LYS A C 1
ATOM 1446 O O . LYS A 1 187 ? 18.145 -4.793 -10.886 1.00 96.38 187 LYS A O 1
ATOM 1451 N N . GLU A 1 188 ? 19.369 -5.967 -12.356 1.00 97.50 188 GLU A N 1
ATOM 1452 C CA . GLU A 1 188 ? 18.640 -7.230 -12.193 1.00 97.50 188 GLU A CA 1
ATOM 1453 C C . GLU A 1 188 ? 18.790 -7.790 -10.772 1.00 97.50 188 GLU A C 1
ATOM 1455 O O . GLU A 1 188 ? 17.798 -8.201 -10.168 1.00 97.50 188 GLU A O 1
ATOM 1460 N N . ALA A 1 189 ? 19.993 -7.724 -10.192 1.00 97.62 189 ALA A N 1
ATOM 1461 C CA . ALA A 1 189 ? 20.216 -8.104 -8.797 1.00 97.62 189 ALA A CA 1
ATOM 1462 C C . ALA A 1 189 ? 19.412 -7.221 -7.821 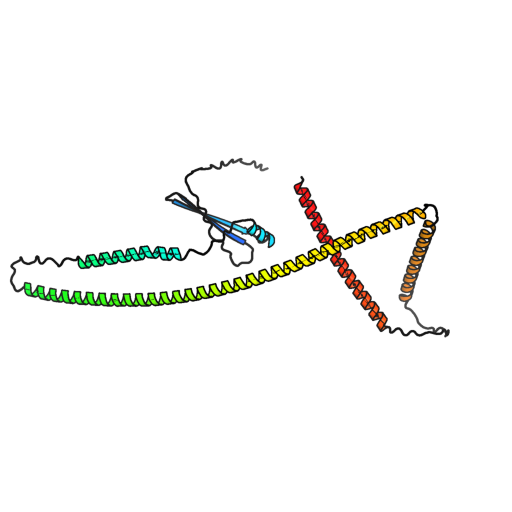1.00 97.62 189 ALA A C 1
ATOM 1464 O O . ALA A 1 189 ? 18.714 -7.746 -6.954 1.00 97.62 189 ALA A O 1
ATOM 1465 N N . GLN A 1 190 ? 19.429 -5.893 -8.009 1.00 96.75 190 GLN A N 1
ATOM 1466 C CA . GLN A 1 190 ? 18.628 -4.955 -7.205 1.00 96.75 190 GLN A CA 1
ATOM 1467 C C . GLN A 1 190 ? 17.123 -5.235 -7.312 1.00 96.75 190 GLN A C 1
ATOM 1469 O O . GLN A 1 190 ? 16.401 -5.161 -6.317 1.00 96.75 190 GLN A O 1
ATOM 1474 N N . LEU A 1 191 ? 16.633 -5.574 -8.508 1.00 96.44 191 LEU A N 1
ATOM 1475 C CA . LEU A 1 191 ? 15.233 -5.935 -8.708 1.00 96.44 191 LEU A CA 1
ATOM 1476 C C . LEU A 1 191 ? 14.875 -7.228 -7.960 1.00 96.44 191 LEU A C 1
ATOM 1478 O O . LEU A 1 191 ? 13.813 -7.291 -7.343 1.00 96.44 191 LEU A O 1
ATOM 1482 N N . GLY A 1 192 ? 15.764 -8.225 -7.968 1.00 97.94 192 GLY A N 1
ATOM 1483 C CA . GLY A 1 192 ? 15.595 -9.463 -7.204 1.00 97.94 192 GLY A CA 1
ATOM 1484 C C . GLY A 1 192 ? 15.513 -9.225 -5.692 1.00 97.94 192 GLY A C 1
ATOM 1485 O O . GLY A 1 192 ? 14.628 -9.768 -5.030 1.00 97.94 192 GLY A O 1
ATOM 1486 N N . GLU A 1 193 ? 16.371 -8.358 -5.147 1.00 97.50 193 GLU A N 1
ATOM 1487 C CA . GLU A 1 193 ? 16.330 -7.967 -3.729 1.00 97.50 193 GLU A CA 1
ATOM 1488 C C . GLU A 1 193 ? 15.019 -7.257 -3.365 1.00 97.50 193 GLU A C 1
ATOM 1490 O O . GLU A 1 193 ? 14.388 -7.590 -2.359 1.00 97.50 193 GLU A O 1
ATOM 1495 N N . LEU A 1 194 ? 14.559 -6.323 -4.207 1.00 95.94 194 LEU A N 1
ATOM 1496 C CA . LEU A 1 194 ? 13.279 -5.635 -4.010 1.00 95.94 194 LEU A CA 1
ATOM 1497 C C . LEU A 1 194 ? 12.089 -6.599 -4.068 1.00 95.94 194 LEU A C 1
ATOM 1499 O O . LEU A 1 194 ? 11.162 -6.481 -3.267 1.00 95.94 194 LEU A O 1
ATOM 1503 N N . GLN A 1 195 ? 12.107 -7.570 -4.983 1.00 97.00 195 GLN A N 1
ATOM 1504 C CA . GLN A 1 195 ? 11.072 -8.602 -5.061 1.00 97.00 195 GLN A CA 1
ATOM 1505 C C . GLN A 1 195 ? 11.045 -9.476 -3.799 1.00 97.00 195 GLN A C 1
ATOM 1507 O O . GLN A 1 195 ? 9.965 -9.737 -3.267 1.00 97.00 195 GLN A O 1
ATOM 1512 N N . ALA A 1 196 ? 12.209 -9.868 -3.273 1.00 97.31 196 ALA A N 1
ATOM 1513 C CA . ALA A 1 196 ? 12.305 -10.641 -2.035 1.00 97.31 196 ALA A CA 1
ATOM 1514 C C . ALA A 1 196 ? 11.829 -9.843 -0.804 1.00 97.31 196 ALA A C 1
ATOM 1516 O O . ALA A 1 196 ? 11.096 -10.368 0.042 1.00 97.31 196 ALA A O 1
ATOM 1517 N N . ALA A 1 197 ? 12.186 -8.558 -0.720 1.00 96.31 197 ALA A N 1
ATOM 1518 C CA . ALA A 1 197 ? 11.712 -7.665 0.335 1.00 96.31 197 ALA A CA 1
ATOM 1519 C C . ALA A 1 197 ? 10.187 -7.480 0.274 1.00 96.31 197 ALA A C 1
ATOM 1521 O O . ALA A 1 197 ? 9.511 -7.595 1.296 1.00 96.31 197 ALA A O 1
ATOM 1522 N N . ASN A 1 198 ? 9.629 -7.277 -0.923 1.00 93.12 198 ASN A N 1
ATOM 1523 C CA . ASN A 1 198 ? 8.183 -7.161 -1.119 1.00 93.12 198 ASN A CA 1
ATOM 1524 C C . ASN A 1 198 ? 7.438 -8.445 -0.731 1.00 93.12 198 ASN A C 1
ATOM 1526 O O . ASN A 1 198 ? 6.389 -8.358 -0.097 1.00 93.12 198 ASN A O 1
ATOM 1530 N N . ALA A 1 199 ? 7.979 -9.624 -1.059 1.00 96.94 199 ALA A N 1
ATOM 1531 C CA . ALA A 1 199 ? 7.402 -10.900 -0.630 1.00 96.94 199 ALA A CA 1
ATOM 1532 C C . ALA A 1 199 ? 7.382 -11.022 0.904 1.00 96.94 199 ALA A C 1
ATOM 1534 O O . ALA A 1 199 ? 6.348 -11.335 1.486 1.00 96.94 199 ALA A O 1
ATOM 1535 N N . THR A 1 200 ? 8.487 -10.659 1.563 1.00 97.50 200 THR A N 1
ATOM 1536 C CA . THR A 1 200 ? 8.586 -10.648 3.034 1.00 97.50 200 THR A CA 1
ATOM 1537 C C . THR A 1 200 ? 7.557 -9.706 3.670 1.00 97.50 200 THR A C 1
ATOM 1539 O O . THR A 1 200 ? 6.914 -10.057 4.659 1.00 97.50 200 THR A O 1
ATOM 1542 N N . ILE A 1 201 ? 7.372 -8.510 3.101 1.00 94.81 201 ILE A N 1
ATOM 1543 C CA . ILE A 1 201 ? 6.371 -7.544 3.577 1.00 94.81 201 ILE A CA 1
ATOM 1544 C C . ILE A 1 201 ? 4.955 -8.102 3.394 1.00 94.81 201 ILE A C 1
ATOM 1546 O O . ILE A 1 201 ? 4.144 -8.001 4.313 1.00 94.81 201 ILE A O 1
ATOM 1550 N N . ALA A 1 202 ? 4.660 -8.708 2.242 1.00 95.38 202 ALA A N 1
ATOM 1551 C CA . ALA A 1 202 ? 3.352 -9.296 1.961 1.00 95.38 202 ALA A CA 1
ATOM 1552 C C . ALA A 1 202 ? 3.004 -10.432 2.938 1.00 95.38 202 ALA A C 1
ATOM 1554 O O . ALA A 1 202 ? 1.883 -10.481 3.446 1.00 95.38 202 ALA A O 1
ATOM 1555 N N . ASP A 1 203 ? 3.965 -11.302 3.256 1.00 97.56 203 ASP A N 1
ATOM 1556 C CA . ASP A 1 203 ? 3.778 -12.369 4.244 1.00 97.56 203 ASP A CA 1
ATOM 1557 C C . ASP A 1 203 ? 3.553 -11.802 5.655 1.00 97.56 203 ASP A C 1
ATOM 1559 O O . ASP A 1 203 ? 2.667 -12.261 6.380 1.00 97.56 203 ASP A O 1
ATOM 1563 N N . GLY A 1 204 ? 4.296 -10.753 6.028 1.00 96.56 204 GLY A N 1
ATOM 1564 C CA . GLY A 1 204 ? 4.113 -10.057 7.303 1.00 96.56 204 GLY A CA 1
ATOM 1565 C C . GLY A 1 204 ? 2.742 -9.386 7.438 1.00 96.56 204 GLY A C 1
ATOM 1566 O O . GLY A 1 204 ? 2.146 -9.419 8.514 1.00 96.56 204 GLY A O 1
ATOM 1567 N N . LEU A 1 205 ? 2.218 -8.804 6.355 1.00 94.88 205 LEU A N 1
ATOM 1568 C CA . LEU A 1 205 ? 0.869 -8.234 6.331 1.00 94.88 205 LEU A CA 1
ATOM 1569 C C . LEU A 1 205 ? -0.200 -9.318 6.480 1.00 94.88 205 LEU A C 1
ATOM 1571 O O . LEU A 1 205 ? -1.084 -9.173 7.319 1.00 94.88 205 LEU A O 1
ATOM 1575 N N . ARG A 1 206 ? -0.070 -10.440 5.763 1.00 97.88 206 ARG A N 1
ATOM 1576 C CA . ARG A 1 206 ? -1.007 -11.568 5.872 1.00 97.88 206 ARG A CA 1
ATOM 1577 C C . ARG A 1 206 ? -1.054 -12.152 7.286 1.00 97.88 206 ARG A C 1
ATOM 1579 O O . ARG A 1 206 ? -2.124 -12.494 7.777 1.00 97.88 206 ARG A O 1
ATOM 1586 N N . ALA A 1 207 ? 0.095 -12.257 7.955 1.00 97.81 207 ALA A N 1
ATOM 1587 C CA . ALA A 1 207 ? 0.151 -12.725 9.338 1.00 97.81 207 ALA A CA 1
ATOM 1588 C C . ALA A 1 207 ? -0.599 -11.785 10.301 1.00 97.81 207 ALA A C 1
ATOM 1590 O O . ALA A 1 207 ? -1.318 -12.259 11.177 1.00 97.81 207 ALA A O 1
ATOM 1591 N N . LYS A 1 208 ? -0.476 -10.464 10.111 1.00 94.50 208 LYS A N 1
ATOM 1592 C CA . LYS A 1 208 ? -1.213 -9.466 10.905 1.00 94.50 208 LYS A CA 1
ATOM 1593 C C . LYS A 1 208 ? -2.711 -9.467 10.615 1.00 94.50 208 LYS A C 1
ATOM 1595 O O . LYS A 1 208 ? -3.499 -9.309 11.537 1.00 94.50 208 LYS A O 1
ATOM 1600 N N . GLU A 1 209 ? -3.110 -9.655 9.358 1.00 97.00 209 GLU A N 1
ATOM 1601 C CA . GLU A 1 209 ? -4.525 -9.803 8.990 1.00 97.00 209 GLU A CA 1
ATOM 1602 C C . GLU A 1 209 ? -5.168 -10.997 9.706 1.00 97.00 209 GLU A C 1
ATOM 1604 O O . GLU A 1 209 ? -6.283 -10.886 10.211 1.00 97.00 209 GLU A O 1
ATOM 1609 N N . GLU A 1 210 ? -4.453 -12.119 9.803 1.00 98.31 210 GLU A N 1
ATOM 1610 C CA . GLU A 1 210 ? -4.915 -13.302 10.533 1.00 98.31 210 GLU A CA 1
ATOM 1611 C C . GLU A 1 210 ? -4.970 -13.071 12.054 1.00 98.31 210 GLU A C 1
ATOM 1613 O O . GLU A 1 210 ? -5.892 -13.537 12.719 1.00 98.31 210 GLU A O 1
ATOM 1618 N N . GLU A 1 211 ? -4.014 -12.332 12.622 1.00 97.56 211 GLU A N 1
ATOM 1619 C CA . GLU A 1 211 ? -4.049 -11.933 14.036 1.00 97.56 211 GLU A CA 1
ATOM 1620 C C . GLU A 1 211 ? -5.254 -11.033 14.336 1.00 97.56 211 GLU A C 1
ATOM 1622 O O . GLU A 1 211 ? -6.000 -11.297 15.276 1.00 97.56 211 GLU A O 1
ATOM 1627 N N . HIS A 1 212 ? -5.493 -10.015 13.506 1.00 93.88 212 HIS A N 1
ATOM 1628 C CA . HIS A 1 212 ? -6.651 -9.135 13.650 1.00 93.88 212 HIS A CA 1
ATOM 1629 C C . HIS A 1 212 ? -7.969 -9.897 13.514 1.00 93.88 212 HIS A C 1
ATOM 1631 O O . HIS A 1 212 ? -8.903 -9.612 14.256 1.00 93.88 212 HIS A O 1
ATOM 1637 N N . ARG A 1 213 ? -8.044 -10.881 12.610 1.00 97.94 213 ARG A N 1
ATOM 1638 C CA . ARG A 1 213 ? -9.231 -11.729 12.469 1.00 97.94 213 ARG A CA 1
ATOM 1639 C C . ARG A 1 213 ? -9.552 -12.472 13.763 1.00 97.94 213 ARG A C 1
ATOM 1641 O O . ARG A 1 213 ? -10.687 -12.426 14.204 1.00 97.94 213 ARG A O 1
ATOM 1648 N N . LYS A 1 214 ? -8.549 -13.067 14.415 1.00 97.88 214 LYS A N 1
ATOM 1649 C CA . LYS A 1 214 ? -8.746 -13.743 15.709 1.00 97.88 214 LYS A CA 1
ATOM 1650 C C . LYS A 1 214 ? -9.244 -12.794 16.794 1.00 97.88 214 LYS A C 1
ATOM 1652 O O . LYS A 1 214 ? -10.119 -13.165 17.560 1.00 97.88 214 LYS A O 1
ATOM 1657 N N . VAL A 1 215 ? -8.699 -11.577 16.844 1.00 96.19 215 VAL A N 1
ATOM 1658 C CA . VAL A 1 215 ? -9.151 -10.557 17.802 1.00 96.19 215 VAL A CA 1
ATOM 1659 C C . VAL A 1 215 ? -10.608 -10.169 17.543 1.00 96.19 215 VAL A C 1
ATOM 1661 O O . VAL A 1 215 ? -11.357 -10.012 18.498 1.00 96.19 215 VAL A O 1
ATOM 1664 N N . ILE A 1 216 ? -11.018 -10.035 16.278 1.00 95.44 216 ILE A N 1
ATOM 1665 C CA . ILE A 1 216 ? -12.419 -9.769 15.920 1.00 95.44 216 ILE A CA 1
ATOM 1666 C C . ILE A 1 216 ? -13.312 -10.931 16.372 1.00 95.44 216 ILE A C 1
ATOM 1668 O O . ILE A 1 216 ? -14.272 -10.685 17.091 1.00 95.44 216 ILE A O 1
ATOM 1672 N N . ASP A 1 217 ? -12.952 -12.175 16.047 1.00 97.75 217 ASP A N 1
ATOM 1673 C CA . ASP A 1 217 ? -13.730 -13.364 16.431 1.00 97.75 217 ASP A CA 1
ATOM 1674 C C . ASP A 1 217 ? -13.866 -13.511 17.964 1.00 97.75 217 ASP A C 1
ATOM 1676 O O . ASP A 1 217 ? -14.872 -14.014 18.468 1.00 97.75 217 ASP A O 1
ATOM 1680 N N . ASP A 1 218 ? -12.842 -13.114 18.726 1.00 97.44 218 ASP A N 1
ATOM 1681 C CA . ASP A 1 218 ? -12.885 -13.120 20.191 1.00 97.44 218 ASP A CA 1
ATOM 1682 C C . ASP A 1 218 ? -13.777 -11.999 20.744 1.00 97.44 218 ASP A C 1
ATOM 1684 O O . ASP A 1 218 ? -14.540 -12.244 21.677 1.00 97.44 218 ASP A O 1
ATOM 1688 N N . LEU A 1 219 ? -13.735 -10.801 20.151 1.00 95.69 219 LEU A N 1
ATOM 1689 C CA . LEU A 1 219 ? -14.604 -9.685 20.537 1.00 95.69 219 LEU A CA 1
ATOM 1690 C C . LEU A 1 219 ? -16.077 -9.957 20.219 1.00 95.69 219 LEU A C 1
ATOM 1692 O O . LEU A 1 219 ? -16.930 -9.643 21.040 1.00 95.69 219 LEU A O 1
ATOM 1696 N N . GLU A 1 220 ? -16.377 -10.564 19.069 1.00 97.81 220 GLU A N 1
ATOM 1697 C CA . GLU A 1 220 ? -17.745 -10.967 18.710 1.00 97.81 220 GLU A CA 1
ATOM 1698 C C . GLU A 1 220 ? -18.306 -11.987 19.715 1.00 97.81 220 GLU A C 1
ATOM 1700 O O . GLU A 1 220 ? -19.475 -11.920 20.091 1.00 97.81 220 GLU A O 1
ATOM 1705 N N . ARG A 1 221 ? -17.464 -12.898 20.224 1.00 98.44 221 ARG A N 1
ATOM 1706 C CA . ARG A 1 221 ? -17.861 -13.841 21.280 1.00 98.44 221 ARG A CA 1
ATOM 1707 C C . ARG A 1 221 ? -18.121 -13.140 22.615 1.00 98.44 221 ARG A C 1
ATOM 1709 O O . ARG A 1 221 ? -19.087 -13.468 23.293 1.00 98.44 221 ARG A O 1
ATOM 1716 N N . GLU A 1 222 ? -17.265 -12.193 23.002 1.00 97.12 222 GLU A N 1
ATOM 1717 C CA . GLU A 1 222 ? -17.479 -11.392 24.216 1.00 97.12 222 GLU A CA 1
ATOM 1718 C C . GLU A 1 222 ? -18.751 -10.534 24.118 1.00 97.12 222 GLU A C 1
ATOM 1720 O O . GLU A 1 222 ? -19.452 -10.366 25.115 1.00 97.12 222 GLU A O 1
ATOM 1725 N N . GLU A 1 223 ? -19.071 -10.009 22.932 1.00 97.25 223 GLU A N 1
ATOM 1726 C CA . GLU A 1 223 ? -20.317 -9.283 22.671 1.00 97.25 223 GLU A CA 1
ATOM 1727 C C . GLU A 1 223 ? -21.542 -10.181 22.897 1.00 97.25 223 GLU A C 1
ATOM 1729 O O . GLU A 1 223 ? -22.424 -9.797 23.664 1.00 97.25 223 GLU A O 1
ATOM 1734 N N . GLU A 1 224 ? -21.556 -11.396 22.336 1.00 98.31 224 GLU A N 1
ATOM 1735 C CA . GLU A 1 224 ? -22.634 -12.379 22.540 1.00 98.31 224 GLU A CA 1
ATOM 1736 C C . GLU A 1 224 ? -22.823 -12.723 24.033 1.00 98.31 224 GLU A C 1
ATOM 1738 O O . GLU A 1 224 ? -23.941 -12.690 24.552 1.00 98.31 224 GLU A O 1
ATOM 1743 N N . GLU A 1 225 ? -21.731 -12.961 24.771 1.00 98.25 225 GLU A N 1
ATOM 1744 C CA . GLU A 1 225 ? -21.785 -13.233 26.218 1.00 98.25 225 GLU A CA 1
ATOM 1745 C C . GLU A 1 225 ? -22.353 -12.048 27.027 1.00 98.25 225 GLU A C 1
ATOM 1747 O O . GLU A 1 225 ? -23.062 -12.237 28.025 1.00 98.25 225 GLU A O 1
ATOM 1752 N N . LEU A 1 226 ? -22.040 -10.813 26.623 1.00 96.94 226 LEU A N 1
ATOM 1753 C CA . LEU A 1 226 ? -22.548 -9.603 27.270 1.00 96.94 226 LEU A CA 1
ATOM 1754 C C . LEU A 1 226 ? -24.020 -9.340 26.940 1.00 96.94 226 LEU A C 1
ATOM 1756 O O . LEU A 1 226 ? -24.752 -8.877 27.821 1.00 96.94 226 LEU A O 1
ATOM 1760 N N . GLU A 1 227 ? -24.457 -9.628 25.715 1.00 97.69 227 GLU A N 1
ATOM 1761 C CA . GLU A 1 227 ? -25.866 -9.546 25.323 1.00 97.69 227 GLU A CA 1
ATOM 1762 C C . GLU A 1 227 ? -26.723 -10.508 26.153 1.00 97.69 227 GLU A C 1
ATOM 1764 O O . GLU A 1 227 ? -27.715 -10.079 26.753 1.00 97.69 227 GLU A O 1
ATOM 1769 N N . ASP A 1 228 ? -26.294 -11.765 26.295 1.00 98.12 228 ASP A N 1
ATOM 1770 C CA . ASP A 1 228 ? -26.966 -12.759 27.140 1.00 98.12 228 ASP A CA 1
ATOM 1771 C C . ASP A 1 228 ? -27.058 -12.290 28.604 1.00 98.12 228 ASP A C 1
ATOM 1773 O O . ASP A 1 228 ? -28.130 -12.307 29.222 1.00 98.12 228 ASP A O 1
ATOM 1777 N N . ALA A 1 229 ? -25.954 -11.780 29.163 1.00 97.19 229 ALA A N 1
ATOM 1778 C CA . ALA A 1 229 ? -25.937 -11.252 30.527 1.00 97.19 229 ALA A CA 1
ATOM 1779 C C . ALA A 1 229 ? -26.860 -10.029 30.706 1.00 97.19 229 ALA A C 1
ATOM 1781 O O . ALA A 1 229 ? -27.446 -9.834 31.779 1.00 97.19 229 ALA A O 1
ATOM 1782 N N . ALA A 1 230 ? -26.999 -9.188 29.678 1.00 97.19 230 ALA A N 1
ATOM 1783 C CA . ALA A 1 230 ? -27.896 -8.038 29.702 1.00 97.19 230 ALA A CA 1
ATOM 1784 C C . ALA A 1 230 ? -29.371 -8.467 29.717 1.00 97.19 230 ALA A C 1
ATOM 1786 O O . ALA A 1 230 ? -30.162 -7.875 30.461 1.00 97.19 230 ALA A O 1
ATOM 1787 N N . VAL A 1 231 ? -29.731 -9.510 28.963 1.00 98.38 231 VAL A N 1
ATOM 1788 C CA . VAL A 1 231 ? -31.077 -10.108 28.979 1.00 98.38 231 VAL A CA 1
ATOM 1789 C C . VAL A 1 231 ? -31.408 -10.653 30.372 1.00 98.38 231 VAL A C 1
ATOM 1791 O O . VAL A 1 231 ? -32.434 -10.279 30.945 1.00 98.38 231 VAL A O 1
ATOM 1794 N N . ASP A 1 232 ? -30.503 -11.422 30.982 1.00 98.00 232 ASP A N 1
ATOM 1795 C CA . ASP A 1 232 ? -30.678 -11.952 32.344 1.00 98.00 232 ASP A CA 1
ATOM 1796 C C . ASP A 1 232 ? -30.893 -10.839 33.390 1.00 98.00 232 ASP A C 1
ATOM 1798 O O . ASP A 1 232 ? -31.724 -10.944 34.306 1.00 98.00 232 ASP A O 1
ATOM 1802 N N . LEU A 1 233 ? -30.136 -9.742 33.276 1.00 97.31 233 LEU A N 1
ATOM 1803 C CA . LEU A 1 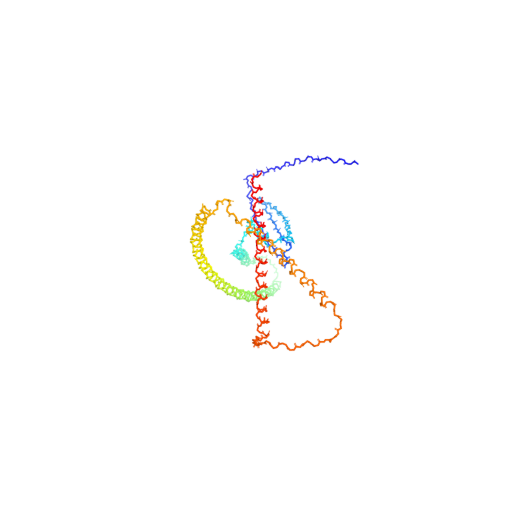233 ? -30.280 -8.581 34.154 1.00 97.31 233 LEU A CA 1
ATOM 1804 C C . LEU A 1 233 ? -31.607 -7.847 33.934 1.00 97.31 233 LEU A C 1
ATOM 1806 O O . LEU A 1 233 ? -32.204 -7.390 34.916 1.00 97.31 233 LEU A O 1
ATOM 1810 N N . ALA A 1 234 ? -32.078 -7.744 32.689 1.00 97.56 234 ALA A N 1
ATOM 1811 C CA . ALA A 1 234 ? -33.368 -7.146 32.363 1.00 97.56 234 ALA A CA 1
ATOM 1812 C C . ALA A 1 234 ? -34.523 -7.952 32.979 1.00 97.56 234 ALA A C 1
ATOM 1814 O O . ALA A 1 234 ? -35.352 -7.378 33.693 1.00 97.56 234 ALA A O 1
ATOM 1815 N N . ASP A 1 235 ? -34.509 -9.278 32.820 1.00 98.06 235 ASP A N 1
ATOM 1816 C CA . ASP A 1 235 ? -35.500 -10.190 33.402 1.00 98.06 235 ASP A CA 1
ATOM 1817 C C . ASP A 1 235 ? -35.538 -10.078 34.932 1.00 98.06 235 ASP A C 1
ATOM 1819 O O . ASP A 1 235 ? -36.601 -9.955 35.557 1.00 98.06 235 ASP A O 1
ATOM 1823 N N . ARG A 1 236 ? -34.364 -10.057 35.573 1.00 97.38 236 ARG A N 1
ATOM 1824 C CA . ARG A 1 236 ? -34.263 -9.876 37.027 1.00 97.38 236 ARG A CA 1
ATOM 1825 C C . ARG A 1 236 ? -34.740 -8.491 37.469 1.00 97.38 236 ARG A C 1
ATOM 1827 O O . ARG A 1 236 ? -35.365 -8.365 38.529 1.00 97.38 236 ARG A O 1
ATOM 1834 N N . GLY A 1 237 ? -34.457 -7.461 36.676 1.00 96.81 237 GLY A N 1
ATOM 1835 C CA . GLY A 1 237 ? -34.953 -6.103 36.876 1.00 96.81 237 GLY A CA 1
ATOM 1836 C C . GLY A 1 237 ? -36.480 -6.047 36.861 1.00 96.81 237 GLY A C 1
ATOM 1837 O O . GLY A 1 237 ? -37.082 -5.467 37.770 1.00 96.81 237 GLY A O 1
ATOM 1838 N N . GLU A 1 238 ? -37.118 -6.718 35.900 1.00 98.00 238 GL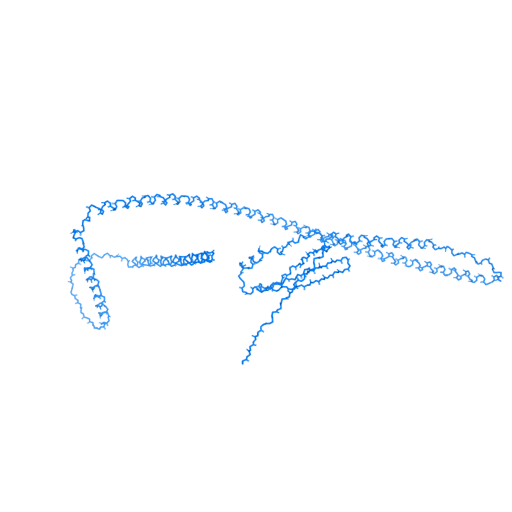U A N 1
ATOM 1839 C CA . GLU A 1 238 ? -38.576 -6.814 35.825 1.00 98.00 238 GLU A CA 1
ATOM 1840 C C . GLU A 1 238 ? -39.158 -7.557 37.037 1.00 98.00 238 GLU A C 1
ATOM 1842 O O . GLU A 1 238 ? -40.103 -7.074 37.671 1.00 98.00 238 GLU A O 1
ATOM 1847 N N . GLN A 1 239 ? -38.561 -8.686 37.435 1.00 97.81 239 GLN A N 1
ATOM 1848 C CA . GLN A 1 239 ? -38.989 -9.430 38.625 1.00 97.81 239 GLN A CA 1
ATOM 1849 C C . GLN A 1 239 ? -38.943 -8.565 39.893 1.00 97.81 239 GLN A C 1
ATOM 1851 O O . GLN A 1 239 ? -39.901 -8.552 40.674 1.00 97.81 239 GLN A O 1
ATOM 1856 N N . LEU A 1 240 ? -37.855 -7.818 40.102 1.00 96.44 240 LEU A N 1
ATOM 1857 C CA . LEU A 1 240 ? -37.725 -6.894 41.231 1.00 96.44 240 LEU A CA 1
ATOM 1858 C C . LEU A 1 240 ? -38.762 -5.770 41.159 1.00 96.44 240 LEU A C 1
ATOM 1860 O O . LEU A 1 240 ? -39.395 -5.457 42.170 1.00 96.44 240 LEU A O 1
ATOM 1864 N N . HIS A 1 241 ? -38.996 -5.201 39.976 1.00 95.50 241 HIS A N 1
ATOM 1865 C CA . HIS A 1 241 ? -40.022 -4.180 39.779 1.00 95.50 241 HIS A CA 1
ATOM 1866 C C . HIS A 1 241 ? -41.421 -4.698 40.157 1.00 95.50 241 HIS A C 1
ATOM 1868 O O . HIS A 1 241 ? -42.165 -4.034 40.887 1.00 95.50 241 HIS A O 1
ATOM 1874 N N . GLN A 1 242 ? -41.766 -5.921 39.745 1.00 96.62 242 GLN A N 1
ATOM 1875 C CA . GLN A 1 242 ? -43.023 -6.566 40.127 1.00 96.62 242 GLN A CA 1
ATOM 1876 C C . GLN A 1 242 ? -43.117 -6.812 41.646 1.00 96.62 242 GLN A C 1
ATOM 1878 O O . GLN A 1 242 ? -44.192 -6.632 42.226 1.00 96.62 242 GLN A O 1
ATOM 1883 N N . GLN A 1 243 ? -42.019 -7.187 42.316 1.00 93.81 243 GLN A N 1
ATOM 1884 C CA . GLN A 1 243 ? -41.983 -7.334 43.780 1.00 93.81 243 GLN A CA 1
ATOM 1885 C C . GLN A 1 243 ? -42.214 -5.999 44.497 1.00 93.81 243 GLN A C 1
ATOM 1887 O O . GLN A 1 243 ? -43.057 -5.926 45.393 1.00 93.81 243 GLN A O 1
ATOM 1892 N N . VAL A 1 244 ? -41.536 -4.930 44.067 1.00 91.69 244 VAL A N 1
ATOM 1893 C CA . VAL A 1 244 ? -41.723 -3.576 44.613 1.00 91.69 244 VAL A CA 1
ATOM 1894 C C . VAL A 1 244 ? -43.171 -3.122 44.442 1.00 91.69 244 VAL A C 1
ATOM 1896 O O . VAL A 1 244 ? -43.767 -2.608 45.388 1.00 91.69 244 VAL A O 1
ATOM 1899 N N . LYS A 1 245 ? -43.781 -3.378 43.279 1.00 92.94 245 LYS A N 1
ATOM 1900 C CA . LYS A 1 245 ? -45.191 -3.057 43.024 1.00 92.94 245 LYS A CA 1
ATOM 1901 C C . LYS A 1 245 ? -46.142 -3.803 43.968 1.00 92.94 245 LYS A C 1
ATOM 1903 O O . LYS A 1 245 ? -47.095 -3.203 44.462 1.00 92.94 245 LYS A O 1
ATOM 1908 N N . LYS A 1 246 ? -45.882 -5.086 44.257 1.00 93.44 246 LYS A N 1
ATOM 1909 C CA . LYS A 1 246 ? -46.671 -5.880 45.221 1.00 93.44 246 LYS A CA 1
ATOM 1910 C C . LYS A 1 246 ? -46.553 -5.336 46.648 1.00 93.44 246 LYS A C 1
ATOM 1912 O O . LYS A 1 246 ? -47.573 -5.212 47.319 1.00 93.44 246 LYS A O 1
ATOM 1917 N N . ILE A 1 247 ? -45.343 -4.974 47.085 1.00 90.56 247 ILE A N 1
ATOM 1918 C CA . ILE A 1 247 ? -45.101 -4.391 48.418 1.00 90.56 247 ILE A CA 1
ATOM 1919 C C . ILE A 1 247 ? -45.770 -3.014 48.530 1.00 90.56 247 ILE A C 1
ATOM 1921 O O . ILE A 1 247 ? -46.518 -2.762 49.474 1.00 90.56 247 ILE A O 1
ATOM 1925 N N . GLY A 1 248 ? -45.571 -2.144 47.535 1.00 84.56 248 GLY A N 1
ATOM 1926 C CA . GLY A 1 248 ? -46.178 -0.812 47.496 1.00 84.56 248 GLY A CA 1
ATOM 1927 C C . GLY A 1 248 ? -47.708 -0.852 47.483 1.00 84.56 248 GLY A C 1
ATOM 1928 O O . GLY A 1 248 ? -48.347 -0.044 48.151 1.00 84.56 248 GLY A O 1
ATOM 1929 N N . GLY A 1 249 ? -48.302 -1.833 46.796 1.00 80.44 249 GLY A N 1
ATOM 1930 C CA . GLY A 1 249 ? -49.753 -2.023 46.749 1.00 80.44 249 GLY A CA 1
ATOM 1931 C C . GLY A 1 249 ? -50.391 -2.535 48.047 1.00 80.44 249 GLY A C 1
ATOM 1932 O O . GLY A 1 249 ? -51.598 -2.384 48.209 1.00 80.44 249 GLY A O 1
ATOM 1933 N N . GLN A 1 250 ? -49.626 -3.126 48.974 1.00 71.12 250 GLN A N 1
ATOM 1934 C CA . GLN A 1 250 ? -50.162 -3.698 50.221 1.00 71.12 250 GLN A CA 1
ATOM 1935 C C . GLN A 1 250 ? -50.019 -2.795 51.456 1.00 71.12 250 GLN A C 1
ATOM 1937 O O . GLN A 1 250 ? -50.667 -3.068 52.464 1.00 71.12 250 GLN A O 1
ATOM 1942 N N . GLN A 1 251 ? -49.205 -1.734 51.413 1.00 55.44 251 GLN A N 1
ATOM 1943 C CA . GLN A 1 251 ? -48.849 -0.979 52.627 1.00 55.44 251 GLN A CA 1
ATOM 1944 C C . GLN A 1 251 ? -48.926 0.546 52.527 1.00 55.44 251 GLN A C 1
ATOM 1946 O O . GLN A 1 251 ? -48.717 1.220 53.532 1.00 55.44 251 GLN A O 1
ATOM 1951 N N . LEU A 1 252 ? -49.275 1.105 51.370 1.00 52.50 252 LEU A N 1
ATOM 1952 C CA . LEU A 1 252 ? -49.426 2.550 51.205 1.00 52.50 252 LEU A CA 1
ATOM 1953 C C . LEU A 1 252 ? -50.868 2.891 50.831 1.00 52.50 252 LEU A C 1
ATOM 1955 O O . LEU A 1 252 ? -51.149 3.423 49.760 1.00 52.50 252 LEU A O 1
ATOM 1959 N N . SER A 1 253 ? -51.790 2.619 51.757 1.00 55.41 253 SER A N 1
ATOM 1960 C CA . SER A 1 253 ? -52.948 3.507 51.865 1.00 55.41 253 SER A CA 1
ATOM 1961 C C . SER A 1 253 ? -52.387 4.892 52.231 1.00 55.41 253 SER A C 1
ATOM 1963 O O . SER A 1 253 ? -51.649 4.971 53.216 1.00 55.41 253 SER A O 1
ATOM 1965 N N . PRO A 1 254 ? -52.685 5.973 51.488 1.00 55.16 254 PRO A N 1
ATOM 1966 C CA . PRO A 1 254 ? -52.082 7.301 51.682 1.00 55.16 254 PRO A CA 1
ATOM 1967 C C . PRO A 1 254 ? -52.293 7.953 53.064 1.00 55.16 254 PRO A C 1
ATOM 1969 O O . PRO A 1 254 ? -51.852 9.076 53.278 1.00 55.16 254 PRO A O 1
ATOM 1972 N N . GLU A 1 255 ? -52.966 7.288 54.004 1.00 54.25 255 GLU A N 1
ATOM 1973 C CA . GLU A 1 255 ? -53.369 7.855 55.294 1.00 54.25 255 GLU A CA 1
ATOM 1974 C C . GLU A 1 255 ? -52.493 7.453 56.492 1.00 54.25 255 GLU A C 1
ATOM 1976 O O . GLU A 1 255 ? -52.624 8.046 57.562 1.00 54.25 255 GLU A O 1
ATOM 1981 N N . SER A 1 256 ? -51.570 6.492 56.377 1.00 53.69 256 SER A N 1
ATOM 1982 C CA . SER A 1 256 ? -50.805 6.038 57.550 1.00 53.69 256 SER A CA 1
ATOM 1983 C C . SER A 1 256 ? -49.465 6.767 57.720 1.00 53.69 256 SER A C 1
ATOM 1985 O O . SER A 1 256 ? -48.417 6.216 57.400 1.00 53.69 256 SER A O 1
ATOM 1987 N N . GLY A 1 257 ? -49.501 7.999 58.246 1.00 55.25 257 GLY A N 1
ATOM 1988 C CA . GLY A 1 257 ? -48.524 8.591 59.189 1.00 55.25 257 GLY A CA 1
ATOM 1989 C C . GLY A 1 257 ? -47.022 8.687 58.849 1.00 55.25 257 GLY A C 1
ATOM 1990 O O . GLY A 1 257 ? -46.280 9.289 59.625 1.00 55.25 257 GLY A O 1
ATOM 1991 N N . LEU A 1 258 ? -46.535 8.138 57.734 1.00 55.53 258 LEU A N 1
ATOM 1992 C CA . LEU A 1 258 ? -45.100 8.096 57.420 1.00 55.53 258 LEU A CA 1
ATOM 1993 C C . LEU A 1 258 ? -44.541 9.474 57.035 1.00 55.53 258 LEU A C 1
ATOM 1995 O O . LEU A 1 258 ? -43.383 9.776 57.325 1.00 55.53 258 LEU A O 1
ATOM 1999 N N . ASP A 1 259 ? -45.379 10.328 56.446 1.00 57.78 259 ASP A N 1
ATOM 2000 C CA . ASP A 1 259 ? -45.001 11.688 56.045 1.00 57.78 259 ASP A CA 1
ATOM 2001 C C . ASP A 1 259 ? -44.677 12.576 57.264 1.00 57.78 259 ASP A C 1
ATOM 2003 O O . ASP A 1 259 ? -43.771 13.412 57.229 1.00 57.78 259 ASP A O 1
ATOM 2007 N N . VAL A 1 260 ? -45.326 12.299 58.405 1.00 65.44 260 VAL A N 1
ATOM 2008 C CA . VAL A 1 260 ? -45.064 12.974 59.687 1.00 65.44 260 VAL A CA 1
ATOM 2009 C C . VAL A 1 260 ? -43.669 12.628 60.216 1.00 65.44 260 VAL A C 1
ATOM 2011 O O . VAL A 1 260 ? -42.950 13.505 60.694 1.00 65.44 260 VAL A O 1
ATOM 2014 N N . HIS A 1 261 ? -43.237 11.370 60.093 1.00 64.31 261 HIS A N 1
ATOM 2015 C CA . HIS A 1 261 ? -41.908 10.957 60.548 1.00 64.31 261 HIS A CA 1
ATOM 2016 C C . HIS A 1 261 ? -40.782 11.436 59.626 1.00 64.31 261 HIS A C 1
ATOM 2018 O O . HIS A 1 261 ? -39.703 11.773 60.120 1.00 64.31 261 HIS A O 1
ATOM 2024 N N . LEU A 1 262 ? -41.022 11.520 58.313 1.00 71.19 262 LEU A N 1
ATOM 2025 C CA . LEU A 1 262 ? -40.025 12.021 57.365 1.00 71.19 262 LEU A CA 1
ATOM 2026 C C . LEU A 1 262 ? -39.788 13.531 57.534 1.00 71.19 262 LEU A C 1
ATOM 2028 O O . LEU A 1 262 ? -38.640 13.981 57.525 1.00 71.19 262 LEU A O 1
ATOM 2032 N N . HIS A 1 263 ? -40.856 14.299 57.771 1.00 72.12 263 HIS A N 1
ATOM 2033 C CA . HIS A 1 263 ? -40.755 15.719 58.119 1.00 72.12 263 HIS A CA 1
ATOM 2034 C C . HIS A 1 263 ? -40.021 15.921 59.450 1.00 72.12 263 HIS A C 1
ATOM 2036 O O . HIS A 1 263 ? -39.069 16.695 59.520 1.00 72.12 263 HIS A O 1
ATOM 2042 N N . GLN A 1 264 ? -40.354 15.133 60.476 1.00 76.44 264 GLN A N 1
ATOM 2043 C CA . GLN A 1 264 ? -39.679 15.207 61.773 1.00 76.44 264 GLN A CA 1
ATOM 2044 C C . GLN A 1 264 ? -38.183 14.845 61.695 1.00 76.44 264 GLN A C 1
ATOM 2046 O O . GLN A 1 264 ? -37.364 15.399 62.433 1.00 76.44 264 GLN A O 1
ATOM 2051 N N . ALA A 1 265 ? -37.800 13.922 60.807 1.00 73.12 265 ALA A N 1
ATOM 2052 C CA . ALA A 1 265 ? -36.400 13.588 60.558 1.00 73.12 265 ALA A CA 1
ATOM 2053 C C . ALA A 1 265 ? -35.660 14.723 59.831 1.00 73.12 265 ALA A C 1
ATOM 2055 O O . ALA A 1 265 ? -34.544 15.062 60.229 1.00 73.12 265 ALA A O 1
ATOM 2056 N N . ARG A 1 266 ? -36.286 15.359 58.829 1.00 81.12 266 ARG A N 1
ATOM 2057 C CA . ARG A 1 266 ? -35.731 16.547 58.154 1.00 81.12 266 ARG A CA 1
ATOM 2058 C C . ARG A 1 266 ? -35.501 17.704 59.124 1.00 81.12 266 ARG A C 1
ATOM 2060 O O . ARG A 1 266 ? -34.416 18.280 59.118 1.00 81.12 266 ARG A O 1
ATOM 2067 N N . ASP A 1 267 ? -36.450 17.973 60.015 1.00 84.50 267 ASP A N 1
ATOM 2068 C CA . ASP A 1 267 ? -36.305 19.026 61.028 1.00 84.50 267 ASP A CA 1
ATOM 2069 C C . ASP A 1 267 ? -35.149 18.744 61.998 1.00 84.50 267 ASP A C 1
ATOM 2071 O O . ASP A 1 267 ? -34.416 19.649 62.404 1.00 84.50 267 ASP A O 1
ATOM 2075 N N . ARG A 1 268 ? -34.938 17.471 62.358 1.00 81.75 268 ARG A N 1
ATOM 2076 C CA . ARG A 1 268 ? -33.805 17.057 63.199 1.00 81.75 268 ARG A CA 1
ATOM 2077 C C . ARG A 1 268 ? -32.464 17.255 62.499 1.00 81.75 268 ARG A C 1
ATOM 2079 O O . ARG A 1 268 ? -31.536 17.739 63.143 1.00 81.75 268 ARG A O 1
ATOM 2086 N N . VAL A 1 269 ? -32.367 16.924 61.212 1.00 84.62 269 VAL A N 1
ATOM 2087 C CA . VAL A 1 269 ? -31.147 17.152 60.419 1.00 84.62 269 VAL A CA 1
ATOM 2088 C C . VAL A 1 269 ? -30.859 18.648 60.302 1.00 84.62 269 VAL A C 1
ATOM 2090 O O . VAL A 1 269 ? -29.758 19.068 60.641 1.00 84.62 269 VAL A O 1
ATOM 2093 N N . GLY A 1 270 ? -31.859 19.472 59.976 1.00 89.81 270 GLY A N 1
ATOM 2094 C CA . GLY A 1 270 ? -31.678 20.928 59.898 1.00 89.81 270 GLY A CA 1
ATOM 2095 C C . GLY A 1 270 ? -31.328 21.594 61.239 1.00 89.81 270 GLY A C 1
ATOM 2096 O O . GLY A 1 270 ? -30.724 22.668 61.271 1.00 89.81 270 GLY A O 1
ATOM 2097 N N . ASN A 1 271 ? -31.690 20.983 62.372 1.00 87.44 271 ASN A N 1
ATOM 2098 C CA . ASN A 1 271 ? -31.236 21.425 63.696 1.00 87.44 271 ASN A CA 1
ATOM 2099 C C . ASN A 1 271 ? -29.784 21.014 63.982 1.00 87.44 271 ASN A C 1
ATOM 2101 O O . ASN A 1 271 ? -29.049 21.790 64.590 1.00 87.44 271 ASN A O 1
ATOM 2105 N N . LEU A 1 272 ? -29.364 19.824 63.547 1.00 84.12 272 LEU A N 1
ATOM 2106 C CA . LEU A 1 272 ? -27.980 19.364 63.689 1.00 84.12 272 LEU A CA 1
ATOM 2107 C C . LEU A 1 272 ? -27.024 20.163 62.799 1.00 84.12 272 LEU A C 1
ATOM 2109 O O . LEU A 1 272 ? -25.968 20.561 63.274 1.00 84.12 272 LEU A O 1
ATOM 2113 N N . GLU A 1 273 ? -27.408 20.465 61.558 1.00 85.12 273 GLU A N 1
ATOM 2114 C CA . GLU A 1 273 ? -26.622 21.316 60.653 1.00 85.12 273 GLU A CA 1
ATOM 2115 C C . GLU A 1 273 ? -26.372 22.703 61.257 1.00 85.12 273 GLU A C 1
ATOM 2117 O O . GLU A 1 273 ? -25.244 23.192 61.235 1.00 85.12 273 GLU A O 1
ATOM 2122 N N . ARG A 1 274 ? -27.392 23.305 61.887 1.00 88.06 274 ARG A N 1
ATOM 2123 C CA . ARG A 1 274 ? -27.231 24.567 62.625 1.00 88.06 274 ARG A CA 1
ATOM 2124 C C . ARG A 1 274 ? -26.285 24.436 63.819 1.00 88.06 274 ARG A C 1
ATOM 2126 O O . ARG A 1 274 ? -25.422 25.285 63.986 1.00 88.06 274 ARG A O 1
ATOM 2133 N N . GLN A 1 275 ? -26.390 23.365 64.606 1.00 82.56 275 GLN A N 1
ATOM 2134 C CA . GLN A 1 275 ? -25.477 23.139 65.736 1.00 82.56 275 GLN A CA 1
ATOM 2135 C C . GLN A 1 275 ? -24.025 22.932 65.293 1.00 82.56 275 GLN A C 1
ATOM 2137 O O . GLN A 1 275 ? -23.111 23.402 65.967 1.00 82.56 275 GLN A O 1
ATOM 2142 N N . VAL A 1 276 ? -23.801 22.237 64.175 1.00 81.25 276 VAL A N 1
ATOM 2143 C CA . VAL A 1 276 ? -22.459 22.062 63.602 1.00 81.25 276 VAL A CA 1
ATOM 2144 C C . VAL A 1 276 ? -21.911 23.404 63.124 1.00 81.25 276 VAL A C 1
ATOM 2146 O O . VAL A 1 276 ? -20.783 23.738 63.472 1.00 81.25 276 VAL A O 1
ATOM 2149 N N . ALA A 1 277 ? -22.718 24.207 62.427 1.00 82.06 277 ALA A N 1
ATOM 2150 C CA . ALA A 1 277 ? -22.320 25.547 62.001 1.00 82.06 277 ALA A CA 1
ATOM 2151 C C . ALA A 1 277 ? -21.985 26.468 63.193 1.00 82.06 277 ALA A C 1
ATOM 2153 O O . ALA A 1 277 ? -20.983 27.184 63.159 1.00 82.06 277 ALA A O 1
ATOM 2154 N N . ASP A 1 278 ? -22.772 26.414 64.273 1.00 78.50 278 ASP A N 1
ATOM 2155 C CA . ASP A 1 278 ? -22.518 27.179 65.500 1.00 78.50 278 ASP A CA 1
ATOM 2156 C C . ASP A 1 278 ? -21.222 26.728 66.203 1.00 78.50 278 ASP A C 1
ATOM 2158 O O . ASP A 1 278 ? -20.464 27.559 66.709 1.00 78.50 278 ASP A O 1
ATOM 2162 N N . LEU A 1 279 ? -20.933 25.420 66.219 1.00 74.81 279 LEU A N 1
ATOM 2163 C CA . LEU A 1 279 ? -19.694 24.868 66.780 1.00 74.81 279 LEU A CA 1
ATOM 2164 C C . LEU A 1 279 ? -18.464 25.236 65.943 1.00 74.81 279 LEU A C 1
ATOM 2166 O O . LEU A 1 279 ? -17.453 25.638 66.514 1.00 74.81 279 LEU A O 1
ATOM 2170 N N . GLU A 1 280 ? -18.546 25.153 64.613 1.00 75.12 280 GLU A N 1
ATOM 2171 C CA . GLU A 1 280 ? -17.471 25.589 63.713 1.00 75.12 280 GLU A CA 1
ATOM 2172 C C . GLU A 1 280 ? -17.187 27.089 63.873 1.00 75.12 280 GLU A C 1
ATOM 2174 O O . GLU A 1 280 ? -16.028 27.499 63.980 1.00 75.12 280 GLU A O 1
ATOM 2179 N N . ALA A 1 281 ? -18.231 27.915 63.986 1.00 73.12 281 ALA A N 1
ATOM 2180 C CA . ALA A 1 281 ? -18.080 29.341 64.256 1.00 73.12 281 ALA A CA 1
ATOM 2181 C C . ALA A 1 281 ? -17.436 29.608 65.632 1.00 73.12 281 ALA A C 1
ATOM 2183 O O . ALA A 1 281 ? -16.562 30.474 65.755 1.00 73.12 281 ALA A O 1
ATOM 2184 N N . ALA A 1 282 ? -17.815 28.857 66.670 1.00 68.44 282 ALA A N 1
ATOM 2185 C CA . ALA A 1 282 ? -17.248 28.999 68.011 1.00 68.44 282 ALA A CA 1
ATOM 2186 C C . ALA A 1 282 ? -15.766 28.580 68.082 1.00 68.44 282 ALA A C 1
ATOM 2188 O O . ALA A 1 282 ? -14.972 29.248 68.755 1.00 68.44 282 ALA A O 1
ATOM 2189 N N . ASP A 1 283 ? -15.367 27.525 67.365 1.00 61.88 283 ASP A N 1
ATOM 2190 C CA . ASP A 1 283 ? -13.984 27.030 67.352 1.00 61.88 283 ASP A CA 1
ATOM 2191 C C . ASP A 1 283 ? -13.052 27.990 66.590 1.00 61.88 283 ASP A C 1
ATOM 2193 O O . ASP A 1 283 ? -11.952 28.301 67.051 1.00 61.88 283 ASP A O 1
ATOM 2197 N N . ILE A 1 284 ? -13.536 28.595 65.496 1.00 56.41 284 ILE A N 1
ATOM 2198 C CA . ILE A 1 284 ? -12.821 29.667 64.781 1.00 56.41 284 ILE A CA 1
ATOM 2199 C C . ILE A 1 284 ? -12.667 30.910 65.674 1.00 56.41 284 ILE A C 1
ATOM 2201 O O . ILE A 1 284 ? -11.588 31.499 65.736 1.00 56.41 284 ILE A O 1
ATOM 2205 N N . THR A 1 285 ? -13.703 31.291 66.426 1.00 55.88 285 THR A N 1
ATOM 2206 C CA . THR A 1 285 ? -13.645 32.470 67.312 1.00 55.88 285 THR A CA 1
ATOM 2207 C C . THR A 1 285 ? -12.696 32.249 68.501 1.00 55.88 285 THR A C 1
ATOM 2209 O O . THR A 1 285 ? -11.990 33.168 68.923 1.00 55.88 285 THR A O 1
ATOM 2212 N N . THR A 1 286 ? -12.607 31.014 69.003 1.00 56.06 286 THR A N 1
ATOM 2213 C CA . THR A 1 286 ? -11.699 30.634 70.099 1.00 56.06 286 THR A CA 1
ATOM 2214 C C . THR A 1 286 ? -10.249 30.493 69.617 1.00 56.06 286 THR A C 1
ATOM 2216 O O . THR A 1 286 ? -9.330 30.912 70.319 1.00 56.06 286 THR A O 1
ATOM 2219 N N . ALA A 1 287 ? -10.025 29.992 68.397 1.00 52.81 287 ALA A N 1
ATOM 2220 C CA . ALA A 1 287 ? -8.697 29.910 67.785 1.00 52.81 287 ALA A CA 1
ATOM 2221 C C . ALA A 1 287 ? -8.137 31.285 67.363 1.00 52.81 287 ALA A C 1
ATOM 2223 O O . ALA A 1 287 ? -6.922 31.486 67.387 1.00 52.81 287 ALA A O 1
ATOM 2224 N N . VAL A 1 288 ? -9.004 32.245 67.013 1.00 52.69 288 VAL A N 1
ATOM 2225 C CA . VAL A 1 288 ? -8.611 33.624 66.658 1.00 52.69 288 VAL A CA 1
ATOM 2226 C C . VAL A 1 288 ? -8.429 34.515 67.898 1.00 52.69 288 VAL A C 1
ATOM 2228 O O . VAL A 1 288 ? -7.612 35.436 67.872 1.00 52.69 288 VAL A O 1
ATOM 2231 N N . SER A 1 289 ? -9.079 34.206 69.026 1.00 45.41 289 SER A N 1
ATOM 2232 C CA . SER A 1 289 ? -8.839 34.866 70.322 1.00 45.41 289 SER A CA 1
ATOM 2233 C C . SER A 1 289 ? -7.649 34.251 71.069 1.00 45.41 289 SER A C 1
ATOM 2235 O O . SER A 1 289 ? -7.708 33.878 72.242 1.00 45.41 289 SER A O 1
ATOM 2237 N N . GLY A 1 290 ? -6.517 34.137 70.378 1.00 53.59 290 GLY A N 1
ATOM 2238 C CA . GLY A 1 290 ? -5.239 33.892 71.021 1.00 53.59 290 GLY A CA 1
ATOM 2239 C C . GLY A 1 290 ? -4.842 35.107 71.853 1.00 53.59 290 GLY A C 1
ATOM 2240 O O . GLY A 1 290 ? -4.175 35.997 71.338 1.00 53.59 290 GLY A O 1
ATOM 2241 N N . ASN A 1 291 ? -5.224 35.149 73.134 1.00 44.25 291 ASN A N 1
ATOM 2242 C CA . ASN A 1 291 ? -4.492 35.921 74.135 1.00 44.25 291 ASN A CA 1
ATOM 2243 C C . ASN A 1 291 ? -4.706 35.442 75.585 1.00 44.25 291 ASN A C 1
ATOM 2245 O O . ASN A 1 291 ? -5.768 35.607 76.175 1.00 44.25 291 ASN A O 1
ATOM 2249 N N . LYS A 1 292 ? -3.569 35.022 76.160 1.00 39.00 292 LYS A N 1
ATOM 2250 C CA . LYS A 1 292 ? -3.148 34.954 77.575 1.00 39.00 292 LYS A CA 1
ATOM 2251 C C . LYS A 1 292 ? -3.194 33.624 78.360 1.00 39.00 292 LYS A C 1
ATOM 2253 O O . LYS A 1 292 ? -4.035 32.768 78.119 1.00 39.00 292 LYS A O 1
ATOM 2258 N N . PRO A 1 293 ? -2.207 33.443 79.276 1.00 54.00 293 PRO A N 1
ATOM 2259 C CA . PRO A 1 293 ? -1.732 32.145 79.745 1.00 54.00 293 PRO A CA 1
ATOM 2260 C C . PRO A 1 293 ? -2.297 31.742 81.118 1.00 54.00 293 PRO A C 1
ATOM 2262 O O . PRO A 1 293 ? -2.829 32.568 81.851 1.00 54.00 293 PRO A O 1
ATOM 2265 N N . LEU A 1 294 ? -1.997 30.492 81.493 1.00 49.66 294 LEU A N 1
ATOM 2266 C CA . LEU A 1 294 ? -2.001 29.932 82.853 1.00 49.66 294 LEU A CA 1
ATOM 2267 C C . LEU A 1 294 ? -3.371 29.756 83.529 1.00 49.66 294 LEU A C 1
ATOM 2269 O O . LEU A 1 294 ? -3.904 30.654 84.166 1.00 49.66 294 LEU A O 1
ATOM 2273 N N . SER A 1 295 ? -3.827 28.507 83.597 1.00 46.84 295 SER A N 1
ATOM 2274 C CA . SER A 1 295 ? -3.962 27.810 84.887 1.00 46.84 295 SER A CA 1
ATOM 2275 C C . SER A 1 295 ? -4.284 26.330 84.675 1.00 46.84 295 SER A C 1
ATOM 2277 O O . SER A 1 295 ? -4.985 25.922 83.756 1.00 46.84 295 SER A O 1
ATOM 2279 N N . ARG A 1 296 ? -3.655 25.512 85.514 1.00 53.38 296 ARG A N 1
ATOM 2280 C CA . ARG A 1 296 ? -3.667 24.050 85.520 1.00 53.38 296 ARG A CA 1
ATOM 2281 C C . ARG A 1 296 ? -4.941 23.574 86.242 1.00 53.38 296 ARG A C 1
ATOM 2283 O O . ARG A 1 296 ? -5.090 23.948 87.404 1.00 53.38 296 ARG A O 1
ATOM 2290 N N . PRO A 1 297 ? -5.828 22.765 85.632 1.00 48.28 297 PRO A N 1
ATOM 2291 C CA . PRO A 1 297 ? -6.940 22.160 86.355 1.00 48.28 297 PRO A CA 1
ATOM 2292 C C . PRO A 1 297 ? -6.546 20.797 86.962 1.00 48.28 297 PRO A C 1
ATOM 2294 O O . PRO A 1 297 ? -5.559 20.190 86.530 1.00 48.28 297 PRO A O 1
ATOM 2297 N N . PRO A 1 298 ? -7.275 20.339 87.997 1.00 52.66 298 PRO A N 1
ATOM 2298 C CA . PRO A 1 298 ? -6.859 19.244 88.858 1.00 52.66 298 PRO A CA 1
ATOM 2299 C C . PRO A 1 298 ? -7.170 17.865 88.267 1.00 52.66 298 PRO A C 1
ATOM 2301 O O . PRO A 1 298 ? -8.098 17.676 87.481 1.00 52.66 298 PRO A O 1
ATOM 2304 N N . ASP A 1 299 ? -6.354 16.903 88.693 1.00 49.72 299 ASP A N 1
ATOM 2305 C CA . ASP A 1 299 ? -6.457 15.477 88.406 1.00 49.72 299 ASP A CA 1
ATOM 2306 C C . ASP A 1 299 ? -7.846 14.914 88.744 1.00 49.72 299 ASP A C 1
ATOM 2308 O O . ASP A 1 299 ? -8.177 14.689 89.908 1.00 49.72 299 ASP A O 1
ATOM 2312 N N . HIS A 1 300 ? -8.604 14.547 87.711 1.00 46.22 300 HIS A N 1
ATOM 2313 C CA . HIS A 1 300 ? -9.616 13.504 87.822 1.00 46.22 300 HIS A CA 1
ATOM 2314 C C . HIS A 1 300 ? -9.138 12.257 87.081 1.00 46.22 300 HIS A C 1
ATOM 2316 O O . HIS A 1 300 ? -9.148 12.160 85.852 1.00 46.22 300 HIS A O 1
ATOM 2322 N N . ARG A 1 301 ? -8.685 11.287 87.883 1.00 50.28 301 ARG A N 1
ATOM 2323 C CA . ARG A 1 301 ? -8.390 9.914 87.477 1.00 50.28 301 ARG A CA 1
ATOM 2324 C C . ARG A 1 301 ? -9.656 9.267 86.915 1.00 50.28 301 ARG A C 1
ATOM 2326 O O . ARG A 1 301 ? -10.527 8.849 87.666 1.00 50.28 301 ARG A O 1
ATOM 2333 N N . SER A 1 302 ? -9.705 9.126 85.598 1.00 42.44 302 SER A N 1
ATOM 2334 C CA . SER A 1 302 ? -10.442 8.057 84.925 1.00 42.44 302 SER A CA 1
ATOM 2335 C C . SER A 1 302 ? -9.444 7.172 84.172 1.00 42.44 302 SER A C 1
ATOM 2337 O O . SER A 1 302 ? -8.434 7.684 83.673 1.00 42.44 302 SER A O 1
ATOM 2339 N N . PRO A 1 303 ? -9.668 5.849 84.114 1.00 48.28 303 PRO A N 1
ATOM 2340 C CA . PRO A 1 303 ? -8.722 4.905 83.537 1.00 48.28 303 PRO A CA 1
ATOM 2341 C C . PRO A 1 303 ? -8.614 5.127 82.024 1.00 48.28 303 PRO A C 1
ATOM 2343 O O . PRO A 1 303 ? -9.436 4.671 81.236 1.00 48.28 303 PRO A O 1
ATOM 2346 N N . ARG A 1 304 ? -7.568 5.850 81.606 1.00 41.62 304 ARG A N 1
ATOM 2347 C CA . ARG A 1 304 ? -7.159 5.957 80.203 1.00 41.62 304 ARG A CA 1
ATOM 2348 C C . ARG A 1 304 ? -6.615 4.607 79.745 1.00 41.62 304 ARG A C 1
ATOM 2350 O O . ARG A 1 304 ? -5.434 4.316 79.940 1.00 41.62 304 ARG A O 1
ATOM 2357 N N . ILE A 1 305 ? -7.447 3.831 79.059 1.00 48.50 305 ILE A N 1
ATOM 2358 C CA . ILE A 1 305 ? -6.970 2.821 78.116 1.00 48.50 305 ILE A CA 1
ATOM 2359 C C . ILE A 1 305 ? -6.263 3.592 76.995 1.00 48.50 305 ILE A C 1
ATOM 2361 O O . ILE A 1 305 ? -6.885 4.150 76.094 1.00 48.50 305 ILE A O 1
ATOM 2365 N N . ARG A 1 306 ? -4.934 3.706 77.096 1.00 42.78 306 ARG A N 1
ATOM 2366 C CA . ARG A 1 306 ? -4.090 4.216 76.012 1.00 42.78 306 ARG A CA 1
ATOM 2367 C C . ARG A 1 306 ? -4.060 3.165 74.910 1.00 42.78 306 ARG A C 1
ATOM 2369 O O . ARG A 1 306 ? -3.134 2.360 74.849 1.00 42.78 306 ARG A O 1
ATOM 2376 N N . VAL A 1 307 ? -5.032 3.213 74.006 1.00 46.78 307 VAL A N 1
ATOM 2377 C CA . VAL A 1 307 ? -4.838 2.639 72.676 1.00 46.78 307 VAL A CA 1
ATOM 2378 C C . VAL A 1 307 ? -3.838 3.553 71.972 1.00 46.78 307 VAL A C 1
ATOM 2380 O O . VAL A 1 307 ? -4.176 4.623 71.473 1.00 46.78 307 VAL A O 1
ATOM 2383 N N . ARG A 1 308 ? -2.556 3.178 72.018 1.00 43.44 308 ARG A N 1
ATOM 2384 C CA . ARG A 1 308 ? -1.532 3.747 71.140 1.00 43.44 308 ARG A CA 1
ATOM 2385 C C . ARG A 1 308 ? -1.850 3.272 69.723 1.00 43.44 308 ARG A C 1
ATOM 2387 O O . ARG A 1 308 ? -1.256 2.307 69.260 1.00 43.44 308 ARG A O 1
ATOM 2394 N N . THR A 1 309 ? -2.775 3.930 69.032 1.00 51.59 309 THR A N 1
ATOM 2395 C CA . THR A 1 309 ? -2.753 3.863 67.572 1.00 51.59 309 THR A CA 1
ATOM 2396 C C . THR A 1 309 ? -1.521 4.648 67.114 1.00 51.59 309 THR A C 1
ATOM 2398 O O . THR A 1 309 ? -1.317 5.797 67.530 1.00 51.59 309 THR A O 1
ATOM 2401 N N . PRO A 1 310 ? -0.609 4.038 66.343 1.00 48.75 310 PRO A N 1
ATOM 2402 C CA . PRO A 1 310 ? 0.546 4.755 65.834 1.00 48.75 310 PRO A CA 1
ATOM 2403 C C . PRO A 1 310 ? 0.038 5.867 64.912 1.00 48.75 310 PRO A C 1
ATOM 2405 O O . PRO A 1 310 ? -0.548 5.589 63.878 1.00 48.75 310 PRO A O 1
ATOM 2408 N N . LYS A 1 311 ? 0.270 7.142 65.253 1.00 57.06 311 LYS A N 1
ATOM 2409 C CA . LYS A 1 311 ? -0.139 8.300 64.423 1.00 57.06 311 LYS A CA 1
ATOM 2410 C C . LYS A 1 311 ? 0.310 8.196 62.953 1.00 57.06 311 LYS A C 1
ATOM 2412 O O . LYS A 1 311 ? -0.296 8.814 62.089 1.00 57.06 311 LYS A O 1
ATOM 2417 N N . ARG A 1 312 ? 1.339 7.386 62.670 1.00 54.38 312 ARG A N 1
ATOM 2418 C CA . ARG A 1 312 ? 1.790 7.059 61.312 1.00 54.38 312 ARG A CA 1
ATOM 2419 C C . ARG A 1 312 ? 0.811 6.182 60.519 1.00 54.38 312 ARG A C 1
ATOM 2421 O O . ARG A 1 312 ? 0.756 6.345 59.311 1.00 54.38 312 ARG A O 1
ATOM 2428 N N . SER A 1 313 ? 0.030 5.294 61.142 1.00 57.47 313 SER A N 1
ATOM 2429 C CA . SER A 1 313 ? -0.913 4.441 60.399 1.00 57.47 313 SER A CA 1
ATOM 2430 C C . SER A 1 313 ? -2.143 5.218 59.928 1.00 57.47 313 SER A C 1
ATOM 2432 O O . SER A 1 313 ? -2.588 5.023 58.804 1.00 57.47 313 SER A O 1
ATOM 2434 N N . ALA A 1 314 ? -2.639 6.162 60.733 1.00 65.00 314 ALA A N 1
ATOM 2435 C CA . ALA A 1 314 ? -3.760 7.017 60.341 1.00 65.00 314 ALA A CA 1
ATOM 2436 C C . ALA A 1 314 ? -3.390 7.984 59.201 1.00 65.00 314 ALA A C 1
ATOM 2438 O O . ALA A 1 314 ? -4.198 8.204 58.304 1.00 65.00 314 ALA A O 1
ATOM 2439 N N . SER A 1 315 ? -2.163 8.525 59.188 1.00 70.19 315 SER A N 1
ATOM 2440 C CA . SER A 1 315 ? -1.724 9.399 58.090 1.00 70.19 315 SER A CA 1
ATOM 2441 C C . SER A 1 315 ? -1.495 8.642 56.781 1.00 70.19 315 SER A C 1
ATOM 2443 O O . SER A 1 315 ? -1.700 9.216 55.718 1.00 70.19 315 SER A O 1
ATOM 2445 N N . ILE A 1 316 ? -1.063 7.376 56.844 1.00 71.56 316 ILE A N 1
ATOM 2446 C CA . ILE A 1 316 ? -0.905 6.525 55.654 1.00 71.56 316 ILE A CA 1
ATOM 2447 C C . ILE A 1 316 ? -2.283 6.162 55.087 1.00 71.56 316 ILE A C 1
ATOM 2449 O O . ILE A 1 316 ? -2.515 6.394 53.907 1.00 71.56 316 ILE A O 1
ATOM 2453 N N . ALA A 1 317 ? -3.224 5.736 55.935 1.00 68.62 317 ALA A N 1
ATOM 2454 C CA . ALA A 1 317 ? -4.587 5.414 55.508 1.00 68.62 317 ALA A CA 1
ATOM 2455 C C . ALA A 1 317 ? -5.318 6.621 54.886 1.00 68.62 317 ALA A C 1
ATOM 2457 O O . ALA A 1 317 ? -5.999 6.483 53.873 1.00 68.62 317 ALA A O 1
ATOM 2458 N N . LEU A 1 318 ? -5.144 7.824 55.448 1.00 73.50 318 LEU A N 1
ATOM 2459 C CA . LEU A 1 318 ? -5.702 9.047 54.859 1.00 73.50 318 LEU A CA 1
ATOM 2460 C C . LEU A 1 318 ? -5.054 9.391 53.512 1.00 73.50 318 LEU A C 1
ATOM 2462 O O . LEU A 1 318 ? -5.743 9.859 52.611 1.00 73.50 318 LEU A O 1
ATOM 2466 N N . ARG A 1 319 ? -3.749 9.145 53.344 1.00 78.75 319 ARG A N 1
ATOM 2467 C CA . ARG A 1 319 ? -3.057 9.383 52.070 1.00 78.75 319 ARG A CA 1
ATOM 2468 C C . ARG A 1 319 ? -3.545 8.433 50.977 1.00 78.75 319 ARG A C 1
ATOM 2470 O O . ARG A 1 319 ? -3.837 8.895 49.881 1.00 78.75 319 ARG A O 1
ATOM 2477 N N . GLU A 1 320 ? -3.700 7.152 51.300 1.00 82.62 320 GLU A N 1
ATOM 2478 C CA . GLU A 1 320 ? -4.254 6.148 50.383 1.00 82.62 320 GLU A CA 1
ATOM 2479 C C . GLU A 1 320 ? -5.691 6.502 49.971 1.00 82.62 320 GLU A C 1
ATOM 2481 O O . GLU A 1 320 ? -6.020 6.463 48.788 1.00 82.62 320 GLU A O 1
ATOM 2486 N N . GLN A 1 321 ? -6.536 6.948 50.910 1.00 80.69 321 GLN A N 1
ATOM 2487 C CA . GLN A 1 321 ? -7.891 7.409 50.581 1.00 80.69 321 GLN A CA 1
ATOM 2488 C C . GLN A 1 321 ? -7.890 8.636 49.661 1.00 80.69 321 GLN A C 1
ATOM 2490 O O . GLN A 1 321 ? -8.684 8.697 48.722 1.00 80.69 321 GLN A O 1
ATOM 2495 N N . VAL A 1 322 ? -6.992 9.600 49.886 1.00 83.62 322 VAL A N 1
ATOM 2496 C CA . VAL A 1 322 ? -6.861 10.780 49.015 1.00 83.62 322 VAL A CA 1
ATOM 2497 C C . VAL A 1 322 ? -6.379 10.388 47.615 1.00 83.62 322 VAL A C 1
ATOM 2499 O O . VAL A 1 322 ? -6.883 10.932 46.631 1.00 83.62 322 VAL A O 1
ATOM 2502 N N . GLU A 1 323 ? -5.459 9.431 47.491 1.00 85.69 323 GLU A N 1
ATOM 2503 C CA . GLU A 1 323 ? -4.987 8.929 46.193 1.00 85.69 323 GLU A CA 1
ATOM 2504 C C . GLU A 1 323 ? -6.103 8.209 45.421 1.00 85.69 323 GLU A C 1
ATOM 2506 O O . GLU A 1 323 ? -6.312 8.502 44.240 1.00 85.69 323 GLU A O 1
ATOM 2511 N N . VAL A 1 324 ? -6.895 7.366 46.093 1.00 84.81 324 VAL A N 1
ATOM 2512 C CA . VAL A 1 324 ? -8.061 6.689 45.494 1.00 84.81 324 VAL A CA 1
ATOM 2513 C C . VAL A 1 324 ? -9.122 7.697 45.041 1.00 84.81 324 VAL A C 1
ATOM 2515 O O . VAL A 1 324 ? -9.605 7.620 43.909 1.00 84.81 324 VAL A O 1
ATOM 2518 N N . LEU A 1 325 ? -9.456 8.684 45.879 1.00 82.00 325 LEU A N 1
ATOM 2519 C CA . LEU A 1 325 ? -10.421 9.731 45.525 1.00 82.00 325 LEU A CA 1
ATOM 2520 C C . LEU A 1 325 ? -9.927 10.592 44.354 1.00 82.00 325 LEU A C 1
ATOM 2522 O O . LEU A 1 325 ? -10.709 10.948 43.473 1.00 82.00 325 LEU A O 1
ATOM 2526 N N . THR A 1 326 ? -8.625 10.878 44.295 1.00 83.25 326 THR A N 1
ATOM 2527 C CA . THR A 1 326 ? -8.021 11.642 43.194 1.00 83.25 326 THR A CA 1
ATOM 2528 C C . THR A 1 326 ? -8.048 10.857 41.880 1.00 83.25 326 THR A C 1
ATOM 2530 O O . THR A 1 326 ? -8.384 11.423 40.836 1.00 83.25 326 THR A O 1
ATOM 2533 N N . ALA A 1 327 ? -7.742 9.556 41.916 1.00 84.19 327 ALA A N 1
ATOM 2534 C CA . ALA A 1 327 ? -7.831 8.679 40.750 1.00 84.19 327 ALA A CA 1
ATOM 2535 C C . ALA A 1 327 ? -9.277 8.572 40.236 1.00 84.19 327 ALA A C 1
ATOM 2537 O O . ALA A 1 327 ? -9.517 8.744 39.039 1.00 84.19 327 ALA A O 1
ATOM 2538 N N . SER A 1 328 ? -10.243 8.403 41.144 1.00 83.75 328 SER A N 1
ATOM 2539 C CA . SER A 1 328 ? -11.674 8.373 40.819 1.00 83.75 328 SER A CA 1
ATOM 2540 C C . SER A 1 328 ? -12.150 9.686 40.177 1.00 83.75 328 SER A C 1
ATOM 2542 O O . SER A 1 328 ? -12.764 9.682 39.110 1.00 83.75 328 SER A O 1
ATOM 2544 N N . ALA A 1 329 ? -11.757 10.838 40.732 1.00 78.06 329 ALA A N 1
ATOM 2545 C CA . ALA A 1 329 ? -12.087 12.146 40.162 1.00 78.06 329 ALA A CA 1
ATOM 2546 C C . ALA A 1 329 ? -11.454 12.395 38.776 1.00 78.06 329 ALA A C 1
ATOM 2548 O O . ALA A 1 329 ? -11.964 13.208 37.998 1.00 78.06 329 ALA A O 1
ATOM 2549 N N . LYS A 1 330 ? -10.330 11.741 38.455 1.00 83.81 330 LYS A N 1
ATOM 2550 C CA . LYS A 1 330 ? -9.703 11.805 37.124 1.00 83.81 330 LYS A CA 1
ATOM 2551 C C . LYS A 1 330 ? -10.439 10.914 36.119 1.00 83.81 330 LYS A C 1
ATOM 2553 O O . LYS A 1 330 ? -10.680 11.362 35.000 1.00 83.81 330 LYS A O 1
ATOM 2558 N N . ALA A 1 331 ? -10.839 9.710 36.529 1.00 82.38 331 ALA A N 1
ATOM 2559 C CA . ALA A 1 331 ? -11.641 8.804 35.708 1.00 82.38 331 ALA A CA 1
ATOM 2560 C C . ALA A 1 331 ? -13.002 9.424 35.346 1.00 82.38 331 ALA A C 1
ATOM 2562 O O . ALA A 1 331 ? -13.358 9.460 34.171 1.00 82.38 331 ALA A O 1
ATOM 2563 N N . LEU A 1 332 ? -13.701 10.022 36.320 1.00 84.06 332 LEU A N 1
ATOM 2564 C CA . LEU A 1 332 ? -14.979 10.708 36.084 1.00 84.06 332 LEU A CA 1
ATOM 2565 C C . LEU A 1 332 ? -14.851 11.883 35.104 1.00 84.06 332 LEU A C 1
ATOM 2567 O O . LEU A 1 332 ? -15.694 12.044 34.228 1.00 84.06 332 LEU A O 1
ATOM 2571 N N . ARG A 1 333 ? -13.776 12.679 35.194 1.00 81.56 333 ARG A N 1
ATOM 2572 C CA . ARG A 1 333 ? -13.517 13.763 34.227 1.00 81.56 333 ARG A CA 1
ATOM 2573 C C . ARG A 1 333 ? -13.251 13.241 32.813 1.00 81.56 333 ARG A C 1
ATOM 2575 O O . ARG A 1 333 ? -13.721 13.846 31.856 1.00 81.56 333 ARG A O 1
ATOM 2582 N N . SER A 1 334 ? -12.532 12.125 32.687 1.00 87.69 334 SER A N 1
ATOM 2583 C CA . SER A 1 334 ? -12.286 11.478 31.392 1.00 87.69 334 SER A CA 1
ATOM 2584 C C . SER A 1 334 ? -13.580 10.951 30.767 1.00 87.69 334 SER A C 1
ATOM 2586 O O . SER A 1 334 ? -13.818 11.183 29.586 1.00 87.69 334 SER A O 1
ATOM 2588 N N . ALA A 1 335 ? -14.430 10.292 31.560 1.00 82.69 335 ALA A N 1
ATOM 2589 C CA . ALA A 1 335 ? -15.723 9.785 31.102 1.00 82.69 335 ALA A CA 1
ATOM 2590 C C . ALA A 1 335 ? -16.661 10.923 30.664 1.00 82.69 335 ALA A C 1
ATOM 2592 O O . ALA A 1 335 ? -17.284 10.839 29.610 1.00 82.69 335 ALA A O 1
ATOM 2593 N N . ASN A 1 336 ? -16.702 12.028 31.419 1.00 83.00 336 ASN A N 1
ATOM 2594 C CA . ASN A 1 336 ? -17.523 13.183 31.055 1.00 83.00 336 ASN A CA 1
ATOM 2595 C C . ASN A 1 336 ? -17.058 13.829 29.736 1.00 83.00 336 ASN A C 1
ATOM 2597 O O . ASN A 1 336 ? -17.882 14.183 28.901 1.00 83.00 336 ASN A O 1
ATOM 2601 N N . SER A 1 337 ? -15.742 13.905 29.504 1.00 87.25 337 SER A N 1
ATOM 2602 C CA . SER A 1 337 ? -15.190 14.398 28.234 1.00 87.25 337 SER A CA 1
ATOM 2603 C C . SER A 1 337 ? -15.527 13.489 27.046 1.00 87.25 337 SER A C 1
ATOM 2605 O O . SER A 1 337 ? -15.754 13.996 25.951 1.00 87.25 337 SER A O 1
ATOM 2607 N N . GLN A 1 338 ? -15.574 12.167 27.236 1.00 85.94 338 GLN A N 1
ATOM 2608 C CA . GLN A 1 338 ? -15.991 11.232 26.183 1.00 85.94 338 GLN A CA 1
ATOM 2609 C C . GLN A 1 338 ? -17.481 11.372 25.850 1.00 85.94 338 GLN A C 1
ATOM 2611 O O . GLN A 1 338 ? -17.838 11.381 24.673 1.00 85.94 338 GLN A O 1
ATOM 2616 N N . LEU A 1 339 ? -18.335 11.547 26.863 1.00 85.38 339 LEU A N 1
ATOM 2617 C CA . LEU A 1 339 ? -19.765 11.800 26.662 1.00 85.38 339 LEU A CA 1
ATOM 2618 C C . LEU A 1 339 ? -20.015 13.097 25.880 1.00 85.38 339 LEU A C 1
ATOM 2620 O O . LEU A 1 339 ? -20.851 13.109 24.982 1.00 85.38 339 LEU A O 1
ATOM 2624 N N . GLU A 1 340 ? -19.269 14.172 26.155 1.00 87.06 340 GLU A N 1
ATOM 2625 C CA . GLU A 1 340 ? -19.380 15.428 25.394 1.00 87.06 340 GLU A CA 1
ATOM 2626 C C . GLU A 1 340 ? -19.031 15.252 23.905 1.00 87.06 340 GLU A C 1
ATOM 2628 O O . GLU A 1 340 ? -19.708 15.816 23.039 1.00 87.06 340 GLU A O 1
ATOM 2633 N N . ILE A 1 341 ? -18.019 14.433 23.588 1.00 90.00 341 ILE A N 1
ATOM 2634 C CA . ILE A 1 341 ? -17.653 14.107 22.200 1.00 90.00 341 ILE A CA 1
ATOM 2635 C C . ILE A 1 341 ? -18.791 13.334 21.522 1.00 90.00 341 ILE A C 1
ATOM 2637 O O . ILE A 1 341 ? -19.243 13.738 20.453 1.00 90.00 341 ILE A O 1
ATOM 2641 N N . GLN A 1 342 ? -19.317 12.290 22.171 1.00 88.38 342 GLN A N 1
ATOM 2642 C CA . GLN A 1 342 ? -20.417 11.484 21.627 1.00 88.38 342 GLN A CA 1
ATOM 2643 C C . GLN A 1 342 ? -21.689 12.307 21.389 1.00 88.38 342 GLN A C 1
ATOM 2645 O O . GLN A 1 342 ? -22.327 12.171 20.346 1.00 88.38 342 GLN A O 1
ATOM 2650 N N . VAL A 1 343 ? -22.047 13.199 22.320 1.00 90.12 343 VAL A N 1
ATOM 2651 C CA . VAL A 1 343 ? -23.194 14.107 22.151 1.00 90.12 343 VAL A CA 1
ATOM 2652 C C . VAL A 1 343 ? -22.984 15.032 20.951 1.00 90.12 343 VAL A C 1
ATOM 2654 O O . VAL A 1 343 ? -23.920 15.255 20.184 1.00 90.12 343 VAL A O 1
ATOM 2657 N N . THR A 1 344 ? -21.765 15.538 20.752 1.00 90.62 344 THR A N 1
ATOM 2658 C CA . THR A 1 344 ? -21.438 16.410 19.612 1.00 90.62 344 THR A CA 1
ATOM 2659 C C . THR A 1 344 ? -21.534 15.663 18.280 1.00 90.62 344 THR A C 1
ATOM 2661 O O . THR A 1 344 ? -22.039 16.213 17.300 1.00 90.62 344 THR A O 1
ATOM 2664 N N . ASP A 1 345 ? -21.086 14.410 18.227 1.00 93.44 345 ASP A N 1
ATOM 2665 C CA . ASP A 1 345 ? -21.163 13.595 17.013 1.00 93.44 345 ASP A CA 1
ATOM 2666 C C . ASP A 1 345 ? -22.611 13.209 16.678 1.00 93.44 345 ASP A C 1
ATOM 2668 O O . ASP A 1 345 ? -23.023 13.335 15.525 1.00 93.44 345 ASP A O 1
ATOM 2672 N N . LEU A 1 346 ? -23.431 12.869 17.680 1.00 91.06 346 LEU A N 1
ATOM 2673 C CA . LEU A 1 346 ? -24.869 12.638 17.491 1.00 91.06 346 LEU A CA 1
ATOM 2674 C C . LEU A 1 346 ? -25.602 13.893 16.995 1.00 91.06 346 LEU A C 1
ATOM 2676 O O . LEU A 1 346 ? -26.467 13.799 16.126 1.00 91.06 346 LEU A O 1
ATOM 2680 N N . GLN A 1 347 ? -25.242 15.077 17.500 1.00 92.81 347 GLN A N 1
ATOM 2681 C CA . GLN A 1 347 ? -25.803 16.343 17.017 1.00 92.81 347 GLN A CA 1
ATOM 2682 C C . GLN A 1 347 ? -25.463 16.606 15.545 1.00 92.81 347 GLN A C 1
ATOM 2684 O O . GLN A 1 347 ? -26.321 17.096 14.812 1.00 92.81 347 GLN A O 1
ATOM 2689 N N . LYS A 1 348 ? -24.248 16.267 15.093 1.00 94.12 348 LYS A N 1
ATOM 2690 C CA . LYS A 1 348 ? -23.874 16.385 13.673 1.00 94.12 348 LYS A CA 1
ATOM 2691 C C . LYS A 1 348 ? -24.681 15.438 12.794 1.00 94.12 348 LYS A C 1
ATOM 2693 O O . LYS A 1 348 ? -25.214 15.882 11.787 1.00 94.12 348 LYS A O 1
ATOM 2698 N N . VAL A 1 349 ? -24.830 14.176 13.203 1.00 94.69 349 VAL A N 1
ATOM 2699 C CA . VAL A 1 349 ? -25.642 13.195 12.462 1.00 94.69 349 VAL A CA 1
ATOM 2700 C C . VAL A 1 349 ? -27.091 13.675 12.333 1.00 94.69 349 VAL A C 1
ATOM 2702 O O . VAL A 1 349 ? -27.652 13.628 11.242 1.00 94.69 349 VAL A O 1
ATOM 2705 N N . ALA A 1 350 ? -27.674 14.213 13.409 1.00 91.44 350 ALA A N 1
ATOM 2706 C CA . ALA A 1 350 ? -29.035 14.750 13.381 1.00 91.44 350 ALA A CA 1
ATOM 2707 C C . ALA A 1 350 ? -29.188 15.968 12.446 1.00 91.44 350 ALA A C 1
ATOM 2709 O O . ALA A 1 350 ? -30.215 16.105 11.783 1.00 91.44 350 ALA A O 1
ATOM 2710 N N . LEU A 1 351 ? -28.180 16.848 12.373 1.00 93.81 351 LEU A N 1
ATOM 2711 C CA . LEU A 1 351 ? -28.172 17.978 11.433 1.00 93.81 351 LEU A CA 1
ATOM 2712 C C . LEU A 1 351 ? -28.041 17.504 9.977 1.00 93.81 351 LEU A C 1
ATOM 2714 O O . LEU A 1 351 ? -28.789 17.969 9.120 1.00 93.81 351 LEU A O 1
ATOM 2718 N N . ASP A 1 352 ? -27.167 16.531 9.714 1.00 94.06 352 ASP A N 1
ATOM 2719 C CA . ASP A 1 352 ? -26.981 15.951 8.379 1.00 94.06 352 ASP A CA 1
ATOM 2720 C C . ASP A 1 352 ? -28.234 15.194 7.886 1.00 94.06 352 ASP A C 1
ATOM 2722 O O . ASP A 1 352 ? -28.476 15.105 6.680 1.00 94.06 352 ASP A O 1
ATOM 2726 N N . GLU A 1 353 ? -29.041 14.625 8.788 1.00 93.75 353 GLU A N 1
ATOM 2727 C CA . GLU A 1 353 ? -30.338 14.017 8.453 1.00 93.75 353 GLU A CA 1
ATOM 2728 C C . GLU A 1 353 ? -31.436 15.058 8.193 1.00 93.75 353 GLU A C 1
ATOM 2730 O O . GLU A 1 353 ? -32.255 14.877 7.284 1.00 93.75 353 GLU A O 1
ATOM 2735 N N . ALA A 1 354 ? -31.443 16.167 8.939 1.00 91.88 354 ALA A N 1
ATOM 2736 C CA . ALA A 1 354 ? -32.385 17.262 8.717 1.00 91.88 354 ALA A CA 1
ATOM 2737 C C . ALA A 1 354 ? -32.190 17.907 7.332 1.00 91.88 354 ALA A C 1
ATOM 2739 O O . ALA A 1 354 ? -33.167 18.108 6.612 1.00 91.88 354 ALA A O 1
ATOM 2740 N N . ASP A 1 355 ? -30.940 18.124 6.908 1.00 91.19 355 ASP A N 1
ATOM 2741 C CA . ASP A 1 355 ? -30.616 18.689 5.588 1.00 91.19 355 ASP A CA 1
ATOM 2742 C C . ASP A 1 355 ? -30.977 17.755 4.417 1.00 91.19 355 ASP A C 1
ATOM 2744 O O . ASP A 1 355 ? -31.167 18.213 3.293 1.00 91.19 355 ASP A O 1
ATOM 2748 N N . LYS A 1 356 ? -31.097 16.441 4.648 1.00 87.31 356 LYS A N 1
ATOM 2749 C CA . LYS A 1 356 ? -31.514 15.474 3.613 1.00 87.31 356 LYS A CA 1
ATOM 2750 C C . LYS A 1 356 ? -33.030 15.397 3.419 1.00 87.31 356 LYS A C 1
ATOM 2752 O O . LYS A 1 356 ? -33.471 14.804 2.435 1.00 87.31 356 LYS A O 1
ATOM 2757 N N . THR A 1 357 ? -33.819 15.912 4.363 1.00 88.81 357 THR A N 1
ATOM 2758 C CA . THR A 1 357 ? -35.284 15.737 4.390 1.00 88.81 357 THR A CA 1
ATOM 2759 C C . THR A 1 357 ? -36.081 17.011 4.093 1.00 88.81 357 THR A C 1
ATOM 2761 O O . THR A 1 357 ? -37.302 16.919 3.941 1.00 88.81 357 THR A O 1
ATOM 2764 N N . GLY A 1 358 ? -35.419 18.167 3.963 1.00 73.19 358 GLY A N 1
ATOM 2765 C CA . GLY A 1 358 ? -35.999 19.439 3.502 1.00 73.19 358 GLY A CA 1
ATOM 2766 C C . GLY A 1 358 ? -35.596 19.773 2.075 1.00 73.19 358 GLY A C 1
ATOM 2767 O O . GLY A 1 358 ? -36.451 20.344 1.358 1.00 73.19 358 GLY A O 1
#

Radius of gyration: 53.4 Å; chains: 1; bounding box: 115×71×173 Å

Organism: Penicillium polonicum (NCBI:txid60169)

Foldseek 3Di:
DDDDDDDDDPDDPDPPPPPPFDFDQDFDDFDDDPDPDFKGKGWGWGWGDDDPDIDIDIDIDIDGCNPPDPVRVVCVVVVDPSDPPPDPPDDPVVVVVVVPVVVVVVVVVVVVVVVVVVVPDDDPPPPPDDPDDPPVVVVVVVVVVVVVVVVVVVVVVVVVVVVVVVVVVVVVVVVVVVVVVVVVVVVVVVVVVVVVVVVVVVVVVVVVVVVVVVVVVVVVVVVVVVVVVVVVVVVVVVVVVVVVVVVCVPPPPVPPDPVVVVVVVVVVVVVVVVVVVVVVVVVVVVVVPPDDDDDDDDDDDDDDPPPCPPPVVVVVVVVVVVVVVVVVVVVVVVVVVVVVVVVVVVVVVVVVVVVVPD

pLDDT: mean 72.23, std 21.53, range [26.03, 98.44]

Sequence (358 aa):
MFHNQPLDSKGDVQHLANHNCKCEMLLHTCTFNDNPIAQVQINVSFSFGCHDQSLRMRTRMLFDFTKSTPSQLENFWNTRDICVRENPGNNDYDQIRSLHPAATALSNQNAYLQQQMKATPAIPHELAGCGGKPDAAKIGHEELAKAKSAVKAEVETVRAQQREAAERAAKSAAEEASRLANELAAKEAQLGELQAANATIADGLRAKEEEHRKVIDDLEREEEELEDAAVDLADRGEQLHQQVKKIGGQQLSPESGLDVHLHQARDRVGNLERQVADLEAADITTAVSGNKPLSRPPDHRSPRIRVRTPKRSASIALREQVEVLTASAKALRSANSQLEIQVTDLQKVALDEADKTG

Secondary structure (DSSP, 8-state):
------------------TT----------PPPSS-SSEEEEEEEEEEEETTEEEEEEEEEEEE-TT--HHHHHHHHHS-TT-------SHHHHHHHHHHHHHHHHHHHHHHHHHHHHHS-------------TTHHHHHHHHHHHHHHHHHHHHHHHHHHHHHHHHHHHHHHHHHHHHHHHHHHHHHHHHHHHHHHHHHHHHHHHHHHHHHHHHHHHHHHHHHHHHHHHHHHHHHHHHHHHHHHHHHHHH--TTSSHHHHHHHHHHHHHHHHHHHHHHHHHHHHHHH-------PPP------------HHHHHHHHHHHHHHHHHHHHHHHHHHHHHHHHHHHHHHHHHHHHHHH-